Protein 2J85 (pdb70)

Radius of gyration: 19.44 Å; Cα contacts (8 Å, |Δi|>4): 388; chains: 2; bounding box: 38×37×55 Å

Sequence (225 aa):
GKVFLTNAFSINLKEFPTTITIDKLDEEDFCLKLELRLEDGTLINAIGHDSTINLVNTLCGTQLQKNRVEVKNEGDEALIIISQRLEEGKVLSDKEIKDYRQGKISFYEVWHHGKVFLTNAFSINLKEFPTTITIDKLDEEDFCLKLELRLEDGTLINAIGHDSTINLVNTLCGTQLQKNRVEVKNEGDEALIIISQRLEEGKVLSDKEIKDYRQGKISFYEVWH

B-factor: mean 34.94, std 14.53, range [11.56, 81.27]

Foldseek 3Di:
DAEEEEQDDDPLEADPDFAKDKDWDQLVVLLVVVVVCVVVVRYDYAAAAPQVVLLSCQSNVDNDDHDHDSDYDQQYKYKYKFDDDDDRPDRDHNVRSVVVVVVGMIIMMMHGD/DAEEEEADDDPLEADPPDDKDKDWDDLVVLLVVVVVCVVVVRYDYQAADVLVVQLSCQSNVDDDDHDHDSDYDQQYKYKHKFQDDDDPPDRAHNVNSVCVVVVGMIIMMMHD

CATH classification: 3.40.50.11170

Solvent-accessible surface area: 12784 Å² total

Organism: NCBI:txid269145

Nearest PDB structures (foldseek):
  2j85-assembly1_B  TM=1.000E+00  e=9.119E-21  Sulfolobus turreted icosahedral virus 1
  8y7f-assembly1_B-2  TM=8.992E-01  e=1.006E-08  Marinitoga sp. 1155
  8y7g-assembly1_B  TM=8.150E-01  e=1.812E-08  Marinitoga sp. 1155
  8y7g-assembly1_A-2  TM=8.080E-01  e=3.721E-08  Marinitoga sp. 1155
  8y7f-assembly1_A-2  TM=8.160E-01  e=5.882E-08  Marinitoga sp. 1155

Secondary structure (P-SEA, 3-state):
cbbbbccccccccccccbbbbbbbbcaaaaaaaaaaaaaacccccccccaaaaaaaaaaccccccbbbbccccccbbbbcccccccccccccccccccccccccccccccccc/cbbbbccccccccccccbbbbbbbbcaaaaaaaaaaaaaacccccccccaaaaaaaaaaccccccbbbbbcccccbbbbccccccccccccccccccccccccccccccccc

InterPro domains:
  IPR015055 STIV B116-like [PF08960] (4-103)
  IPR037236 STIV B116-like superfamily [G3DSA:3.40.50.11170] (1-116)
  IPR037236 STIV B116-like superfamily [SSF143602] (3-116)

Structure (mmCIF, N/CA/C/O backbone):
data_2J85
#
_entry.id   2J85
#
_cell.length_a   48.573
_cell.length_b   83.317
_cell.length_c   89.501
_cell.angle_alpha   90.00
_cell.angle_beta   90.00
_cell.angle_gamma   90.00
#
_symmetry.space_group_name_H-M   'P 21 21 21'
#
loop_
_entity.id
_entity.type
_entity.pdbx_description
1 polymer 'STIV B116'
2 water water
#
loop_
_atom_site.group_PDB
_atom_site.id
_atom_site.type_symbol
_atom_site.label_atom_id
_atom_site.label_alt_id
_atom_site.label_comp_id
_atom_site.label_asym_id
_atom_site.label_entity_id
_atom_site.label_seq_id
_atom_site.pdbx_PDB_ins_code
_atom_site.Cartn_x
_atom_site.Cartn_y
_atom_site.Cartn_z
_atom_site.occupancy
_atom_site.B_iso_or_equiv
_atom_site.auth_seq_id
_atom_site.auth_comp_id
_atom_site.auth_asym_id
_atom_site.auth_atom_id
_atom_site.pdbx_PDB_model_num
ATOM 1 N N . GLY A 1 2 ? 43.793 55.851 19.563 1.00 35.03 2 GLY A N 1
ATOM 2 C CA . GLY A 1 2 ? 44.870 55.293 20.442 1.00 34.79 2 GLY A CA 1
ATOM 3 C C . GLY A 1 2 ? 45.765 54.307 19.709 1.00 34.29 2 GLY A C 1
ATOM 4 O O . GLY A 1 2 ? 45.758 54.246 18.493 1.00 34.55 2 GLY A O 1
ATOM 5 N N . LYS A 1 3 ? 46.520 53.522 20.464 1.00 33.53 3 LYS A N 1
ATOM 6 C CA . LYS A 1 3 ? 47.414 52.528 19.897 1.00 32.93 3 LYS A CA 1
ATOM 7 C C . LYS A 1 3 ? 46.660 51.241 19.526 1.00 31.85 3 LYS A C 1
ATOM 8 O O . LYS A 1 3 ? 45.571 50.947 20.059 1.00 31.06 3 LYS A O 1
ATOM 14 N N . VAL A 1 4 ? 47.241 50.490 18.593 1.00 30.48 4 VAL A N 1
ATOM 15 C CA . VAL A 1 4 ? 46.747 49.169 18.238 1.00 29.70 4 VAL A CA 1
ATOM 16 C C . VAL A 1 4 ? 47.876 48.139 18.342 1.00 29.72 4 VAL A C 1
ATOM 17 O O . VAL A 1 4 ? 48.775 48.079 17.501 1.00 30.64 4 VAL A O 1
ATOM 21 N N . PHE A 1 5 ? 47.837 47.323 19.383 1.00 28.97 5 PHE A N 1
ATOM 22 C CA . PHE A 1 5 ? 48.864 46.322 19.574 1.00 28.33 5 PHE A CA 1
ATOM 23 C C . PHE A 1 5 ? 48.618 45.067 18.734 1.00 28.25 5 PHE A C 1
ATOM 24 O O . PHE A 1 5 ? 47.519 44.499 18.744 1.00 28.69 5 PHE A O 1
ATOM 32 N N . LEU A 1 6 ? 49.640 44.641 17.999 1.00 27.80 6 LEU A N 1
ATOM 33 C CA . LEU A 1 6 ? 49.618 43.363 17.322 1.00 27.33 6 LEU A CA 1
ATOM 34 C C . LEU A 1 6 ? 50.278 42.314 18.224 1.00 27.58 6 LEU A C 1
ATOM 35 O O . LEU A 1 6 ? 51.461 42.420 18.553 1.00 26.81 6 LEU A O 1
ATOM 40 N N . THR A 1 7 ? 49.506 41.302 18.618 1.00 27.87 7 THR A N 1
ATOM 41 C CA . THR A 1 7 ? 49.961 40.298 19.580 1.00 28.08 7 THR A CA 1
ATOM 42 C C . THR A 1 7 ? 49.578 38.903 19.111 1.00 28.44 7 THR A C 1
ATOM 43 O O . THR A 1 7 ? 48.606 38.725 18.361 1.00 27.77 7 THR A O 1
ATOM 47 N N . ASN A 1 8 ? 50.345 37.924 19.592 1.00 29.12 8 ASN A N 1
ATOM 48 C CA . ASN A 1 8 ? 50.026 36.525 19.385 1.00 29.84 8 ASN A CA 1
ATOM 49 C C . ASN A 1 8 ? 49.356 35.893 20.603 1.00 30.00 8 ASN A C 1
ATOM 50 O O . ASN A 1 8 ? 49.184 34.682 20.652 1.00 30.17 8 ASN A O 1
ATOM 55 N N . ALA A 1 9 ? 48.968 36.733 21.564 1.00 30.30 9 ALA A N 1
ATOM 56 C CA . ALA A 1 9 ? 48.289 36.299 22.772 1.00 30.72 9 ALA A CA 1
ATOM 57 C C . ALA A 1 9 ? 47.393 37.394 23.335 1.00 30.66 9 ALA A C 1
ATOM 58 O O . ALA A 1 9 ? 47.614 38.568 23.081 1.00 31.00 9 ALA A O 1
ATOM 60 N N . PHE A 1 10 ? 46.375 37.005 24.098 1.00 30.86 10 PHE A N 1
ATOM 61 C CA . PHE A 1 10 ? 45.671 37.945 24.961 1.00 30.31 10 PHE A CA 1
ATOM 62 C C . PHE A 1 10 ? 45.779 37.504 26.420 1.00 30.07 10 PHE A C 1
ATOM 63 O O . PHE A 1 10 ? 45.524 36.344 26.760 1.00 28.78 10 PHE A O 1
ATOM 71 N N . SER A 1 11 ? 46.105 38.476 27.274 1.00 29.47 11 SER A N 1
ATOM 72 C CA . SER A 1 11 ? 46.272 38.237 28.687 1.00 28.98 11 SER A CA 1
ATOM 73 C C . SER A 1 11 ? 45.719 39.409 29.465 1.00 28.32 11 SER A C 1
ATOM 74 O O . SER A 1 11 ? 45.840 40.552 29.041 1.00 27.60 11 SER A O 1
ATOM 77 N N . ILE A 1 12 ? 45.099 39.092 30.601 1.00 28.31 12 ILE A N 1
ATOM 78 C CA . ILE A 1 12 ? 44.704 40.059 31.637 1.00 28.07 12 ILE A CA 1
ATOM 79 C C . ILE A 1 12 ? 45.845 41.002 32.034 1.00 28.47 12 ILE A C 1
ATOM 80 O O . ILE A 1 12 ? 45.597 42.142 32.384 1.00 27.91 12 ILE A O 1
ATOM 85 N N . ASN A 1 13 ? 47.085 40.518 31.978 1.00 29.78 13 ASN A N 1
ATOM 86 C CA . ASN A 1 13 ? 48.288 41.366 32.159 1.00 31.05 13 ASN A CA 1
ATOM 87 C C . ASN A 1 13 ? 48.447 42.521 31.158 1.00 32.16 13 ASN A C 1
ATOM 88 O O . ASN A 1 13 ? 49.194 43.455 31.416 1.00 31.85 13 ASN A O 1
ATOM 101 N N . LEU A 1 15 ? 46.114 44.585 30.537 1.00 34.85 15 LEU A N 1
ATOM 102 C CA . LEU A 1 15 ? 45.149 45.617 30.911 1.00 34.79 15 LEU A CA 1
ATOM 103 C C . LEU A 1 15 ? 45.723 46.510 32.010 1.00 35.05 15 LEU A C 1
ATOM 104 O O . LEU A 1 15 ? 46.024 46.055 33.110 1.00 35.16 15 LEU A O 1
ATOM 109 N N . LYS A 1 16 ? 45.894 47.788 31.698 1.00 35.74 16 LYS A N 1
ATOM 110 C CA . LYS A 1 16 ? 46.560 48.693 32.631 1.00 36.26 16 LYS A CA 1
ATOM 111 C C . LYS A 1 16 ? 45.813 48.782 33.945 1.00 35.69 16 LYS A C 1
ATOM 112 O O . LYS A 1 16 ? 46.466 48.804 34.990 1.00 36.10 16 LYS A O 1
ATOM 118 N N . GLU A 1 17 ? 44.472 48.847 33.901 1.00 34.77 17 GLU A N 1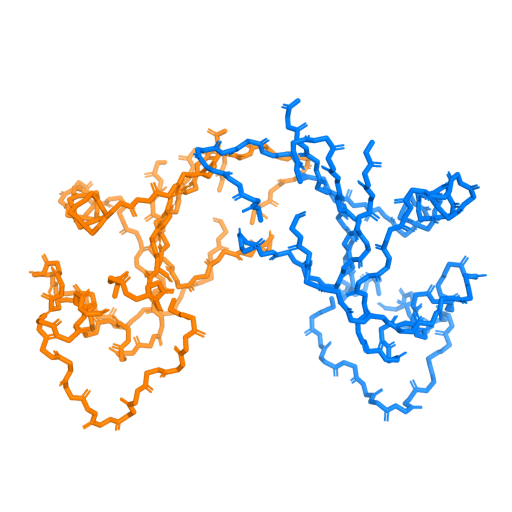
ATOM 119 C CA . GLU A 1 17 ? 43.663 49.121 35.103 1.00 34.14 17 GLU A CA 1
ATOM 120 C C . GLU A 1 17 ? 42.332 48.380 35.220 1.00 32.84 17 GLU A C 1
ATOM 121 O O . GLU A 1 17 ? 41.760 47.925 34.225 1.00 33.29 17 GLU A O 1
ATOM 127 N N . PHE A 1 18 ? 41.825 48.316 36.453 1.00 31.29 18 PHE A N 1
ATOM 128 C CA . PHE A 1 18 ? 40.624 47.544 36.791 1.00 30.00 18 PHE A CA 1
ATOM 129 C C . PHE A 1 18 ? 39.720 48.321 37.732 1.00 29.56 18 PHE A C 1
ATOM 130 O O . PHE A 1 18 ? 40.201 49.092 38.538 1.00 29.78 18 PHE A O 1
ATOM 138 N N . PRO A 1 19 ? 38.400 48.142 37.616 1.00 29.30 19 PRO A N 1
ATOM 139 C CA . PRO A 1 19 ? 37.752 47.266 36.634 1.00 28.92 19 PRO A CA 1
ATOM 140 C C . PRO A 1 19 ? 37.828 47.828 35.225 1.00 28.67 19 PRO A C 1
ATOM 141 O O . PRO A 1 19 ? 37.894 49.032 35.062 1.00 28.14 19 PRO A O 1
ATOM 145 N N . THR A 1 20 ? 37.840 46.953 34.220 1.00 28.64 20 THR A N 1
ATOM 146 C CA . THR A 1 20 ? 37.653 47.386 32.840 1.00 28.66 20 THR A CA 1
ATOM 147 C C . THR A 1 20 ? 36.704 46.455 32.054 1.00 28.32 20 THR A C 1
ATOM 148 O O . THR A 1 20 ? 36.464 45.312 32.436 1.00 28.36 20 THR A O 1
ATOM 152 N N . THR A 1 21 ? 36.160 46.968 30.960 1.00 28.13 21 THR A N 1
ATOM 153 C CA . THR A 1 21 ? 35.146 46.267 30.168 1.00 27.89 21 THR A CA 1
ATOM 154 C C . THR A 1 21 ? 35.608 46.295 28.716 1.00 27.87 21 THR A C 1
ATOM 155 O O . THR A 1 21 ? 35.833 47.367 28.149 1.00 27.84 21 THR A O 1
ATOM 159 N N . ILE A 1 22 ? 35.785 45.114 28.136 1.00 27.32 22 ILE A N 1
ATOM 160 C CA . ILE A 1 22 ? 36.313 44.995 26.796 1.00 27.06 22 ILE A CA 1
ATOM 161 C C . ILE A 1 22 ? 35.427 44.132 25.919 1.00 26.58 22 ILE A C 1
ATOM 162 O O . ILE A 1 22 ? 34.723 43.229 26.399 1.00 26.65 22 ILE A O 1
ATOM 167 N N . THR A 1 23 ? 35.455 44.431 24.631 1.00 25.74 23 THR A N 1
ATOM 168 C CA . THR A 1 23 ? 34.734 43.674 23.665 1.00 25.82 23 THR A CA 1
ATOM 169 C C . THR A 1 23 ? 35.767 42.939 22.824 1.00 26.09 23 THR A C 1
ATOM 170 O O . THR A 1 23 ? 36.836 43.468 22.498 1.00 24.48 23 THR A O 1
ATOM 174 N N . ILE A 1 24 ? 35.432 41.685 22.536 1.00 27.06 24 ILE A N 1
ATOM 175 C CA . ILE A 1 24 ? 36.272 40.781 21.786 1.00 27.50 24 ILE A CA 1
ATOM 176 C C . ILE A 1 24 ? 35.432 40.246 20.639 1.00 28.72 24 ILE A C 1
ATOM 177 O O . ILE A 1 24 ? 34.358 39.684 20.883 1.00 28.49 24 ILE A O 1
ATOM 182 N N . ASP A 1 25 ? 35.903 40.409 19.400 1.00 29.76 25 ASP A N 1
ATOM 183 C CA . ASP A 1 25 ? 35.264 39.712 18.256 1.00 30.74 25 ASP A CA 1
ATOM 184 C C . ASP A 1 25 ? 36.266 38.785 17.583 1.00 30.14 25 ASP A C 1
ATOM 185 O O . ASP A 1 25 ? 37.462 39.008 17.639 1.00 28.98 25 ASP A O 1
ATOM 190 N N . LYS A 1 26 ? 35.745 37.754 16.934 1.00 30.62 26 LYS A N 1
ATOM 191 C CA . LYS A 1 26 ? 36.537 36.880 16.064 1.00 31.14 26 LYS A CA 1
ATOM 192 C C . LYS A 1 26 ? 36.625 37.492 14.652 1.00 30.46 26 LYS A C 1
ATOM 193 O O . LYS A 1 26 ? 35.634 37.992 14.137 1.00 31.25 26 LYS A O 1
ATOM 199 N N . LEU A 1 27 ? 37.811 37.487 14.053 1.00 30.12 27 LEU A N 1
ATOM 200 C CA .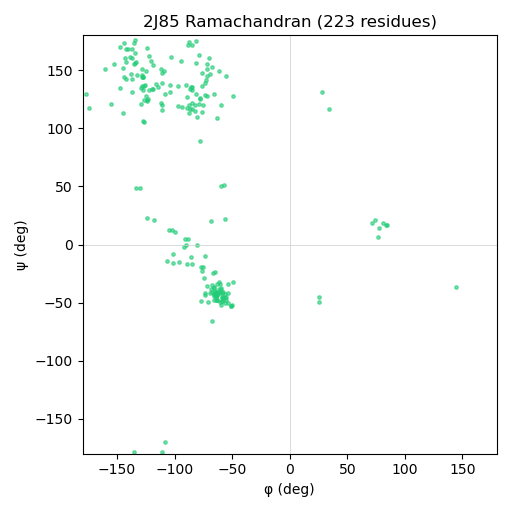 LEU A 1 27 ? 38.037 38.046 12.700 1.00 29.67 27 LEU A CA 1
ATOM 201 C C . LEU A 1 27 ? 38.337 36.927 11.719 1.00 29.41 27 LEU A C 1
ATOM 202 O O . LEU A 1 27 ? 38.939 35.922 12.105 1.00 29.53 27 LEU A O 1
ATOM 207 N N . ASP A 1 28 ? 37.938 37.089 10.458 1.00 28.97 28 ASP A N 1
ATOM 208 C CA . ASP A 1 28 ? 38.447 36.192 9.404 1.00 29.30 28 ASP A CA 1
ATOM 209 C C . ASP A 1 28 ? 39.777 36.748 8.928 1.00 29.39 28 ASP A C 1
ATOM 210 O O . ASP A 1 28 ? 40.172 37.823 9.347 1.00 29.86 28 ASP A O 1
ATOM 215 N N . GLU A 1 29 ? 40.488 35.995 8.102 1.00 30.21 29 GLU A N 1
ATOM 216 C CA . GLU A 1 29 ? 41.811 36.399 7.617 1.00 30.95 29 GLU A CA 1
ATOM 217 C C . GLU A 1 29 ? 41.828 37.761 6.975 1.00 30.08 29 GLU A C 1
ATOM 218 O O . GLU A 1 29 ? 42.713 38.579 7.270 1.00 30.79 29 GLU A O 1
ATOM 224 N N . GLU A 1 30 ? 40.896 37.968 6.043 1.00 28.82 30 GLU A N 1
ATOM 225 C CA . GLU A 1 30 ? 40.848 39.183 5.258 1.00 28.44 30 GLU A CA 1
ATOM 226 C C . GLU A 1 30 ? 40.718 40.411 6.166 1.00 27.50 30 GLU A C 1
ATOM 227 O O . GLU A 1 30 ? 41.422 41.391 5.969 1.00 26.45 30 GLU A O 1
ATOM 233 N N . ASP A 1 31 ? 39.826 40.345 7.160 1.00 26.50 31 ASP A N 1
ATOM 234 C CA . ASP A 1 31 ? 39.562 41.494 8.021 1.00 26.08 31 ASP A CA 1
ATOM 235 C C . ASP A 1 31 ? 40.723 41.756 8.967 1.00 25.70 31 ASP A C 1
ATOM 236 O O . ASP A 1 31 ? 41.068 42.899 9.259 1.00 23.84 31 ASP A O 1
ATOM 241 N N . PHE A 1 32 ? 41.354 40.684 9.420 1.00 25.81 32 PHE A N 1
ATOM 242 C CA . PHE A 1 32 ? 42.565 40.830 10.202 1.00 26.17 32 PHE A CA 1
ATOM 243 C C . PHE A 1 32 ? 43.683 41.563 9.414 1.00 26.12 32 PHE A C 1
ATOM 244 O O . PHE A 1 32 ? 44.304 42.534 9.928 1.00 26.17 32 PHE A O 1
ATOM 252 N N . CYS A 1 33 ? 43.959 41.072 8.205 1.00 25.31 33 CYS A N 1
ATOM 253 C CA . CYS A 1 33 ? 45.036 41.637 7.374 1.00 25.48 33 CYS A CA 1
ATOM 254 C C . CYS A 1 33 ? 44.747 43.066 6.975 1.00 24.28 33 CYS A C 1
ATOM 255 O O . CYS A 1 33 ? 45.629 43.889 7.004 1.00 24.51 33 CYS A O 1
ATOM 258 N N . LEU A 1 34 ? 43.505 43.359 6.619 1.00 23.54 34 LEU A N 1
ATOM 259 C CA . LEU A 1 34 ? 43.102 44.717 6.265 1.00 23.59 34 LEU A CA 1
ATOM 260 C C . LEU A 1 34 ? 43.188 45.716 7.446 1.00 23.92 34 LEU A C 1
ATOM 261 O O . LEU A 1 34 ? 43.650 46.845 7.278 1.00 22.80 34 LEU A O 1
ATOM 266 N N . LYS A 1 35 ? 42.741 45.298 8.636 1.00 23.93 35 LYS A N 1
ATOM 267 C CA . LYS A 1 35 ? 42.866 46.121 9.834 1.00 24.32 35 LYS A CA 1
ATOM 268 C C . LYS A 1 35 ? 44.343 46.377 10.194 1.00 23.95 35 LYS A C 1
ATOM 269 O O . LYS A 1 35 ? 44.743 47.495 10.517 1.00 23.30 35 LYS A O 1
ATOM 275 N N . LEU A 1 36 ? 45.151 45.333 10.110 1.00 24.45 36 LEU A N 1
ATOM 276 C CA . LEU A 1 36 ? 46.587 45.443 10.308 1.00 24.91 36 LEU A CA 1
ATOM 277 C C . LEU A 1 36 ? 47.227 46.410 9.312 1.00 25.60 36 LEU A C 1
ATOM 278 O O . LEU A 1 36 ? 47.978 47.310 9.696 1.00 26.35 36 LEU A O 1
ATOM 283 N N . GLU A 1 37 ? 46.907 46.250 8.039 1.00 25.79 37 GLU A N 1
ATOM 284 C CA . GLU A 1 37 ? 47.401 47.165 7.007 1.00 26.17 37 GLU A CA 1
ATOM 285 C C . GLU A 1 37 ? 46.976 48.600 7.268 1.00 25.42 37 GLU A C 1
ATOM 286 O O . GLU A 1 37 ? 47.785 49.508 7.154 1.00 25.76 37 GLU A O 1
ATOM 292 N N . LEU A 1 38 ? 45.709 48.795 7.612 1.00 25.43 38 LEU A N 1
ATOM 293 C CA . LEU A 1 38 ? 45.192 50.119 7.994 1.00 25.25 38 LEU A CA 1
ATOM 294 C C . LEU A 1 38 ? 45.974 50.748 9.145 1.00 25.20 38 LEU A C 1
ATOM 295 O O . LEU A 1 38 ? 46.323 51.920 9.113 1.00 25.32 38 LEU A O 1
ATOM 300 N N . ARG A 1 39 ? 46.260 49.972 10.175 1.00 25.66 39 ARG A N 1
ATOM 301 C CA . ARG A 1 39 ? 46.985 50.524 11.321 1.00 26.09 39 ARG A CA 1
ATOM 302 C C . ARG A 1 39 ? 48.474 50.702 11.059 1.00 26.18 39 ARG A C 1
ATOM 303 O O . ARG A 1 39 ? 49.107 51.526 11.688 1.00 25.40 39 ARG A O 1
ATOM 311 N N . LEU A 1 40 ? 49.020 49.967 10.097 1.00 27.16 40 LEU A N 1
ATOM 312 C CA . LEU A 1 40 ? 50.386 50.216 9.659 1.00 28.03 40 LEU A CA 1
ATOM 313 C C . LEU A 1 40 ? 50.408 51.552 8.881 1.00 29.11 40 LEU A C 1
ATOM 314 O O . LEU A 1 40 ? 51.199 52.460 9.179 1.00 28.91 40 LEU A O 1
ATOM 319 N N . GLU A 1 41 ? 49.491 51.702 7.933 1.00 30.89 41 GLU A N 1
ATOM 320 C CA . GLU A 1 41 ? 49.405 52.953 7.151 1.00 32.16 41 GLU A CA 1
ATOM 321 C C . GLU A 1 41 ? 49.176 54.212 7.998 1.00 32.74 41 GLU A C 1
ATOM 322 O O . GLU A 1 41 ? 49.758 55.263 7.695 1.00 33.37 41 GLU A O 1
ATOM 328 N N . ASP A 1 42 ? 48.328 54.142 9.020 1.00 33.09 42 ASP A N 1
ATOM 329 C CA . ASP A 1 42 ? 48.054 55.340 9.798 1.00 34.40 42 ASP A CA 1
ATOM 330 C C . ASP A 1 42 ? 49.019 55.499 10.976 1.00 35.12 42 ASP A C 1
ATOM 331 O O . ASP A 1 42 ? 48.925 56.466 11.738 1.00 35.47 42 ASP A O 1
ATOM 336 N N . GLY A 1 43 ? 49.931 54.546 11.127 1.00 35.44 43 GLY A N 1
ATOM 337 C CA . GLY A 1 43 ? 50.979 54.667 12.118 1.00 35.76 43 GLY A CA 1
ATOM 338 C C . GLY A 1 43 ? 50.574 54.380 13.551 1.00 35.89 43 GLY A C 1
ATOM 339 O O . GLY A 1 43 ? 51.320 54.702 14.464 1.00 35.54 43 GLY A O 1
ATOM 340 N N . THR A 1 44 ? 49.406 53.780 13.767 1.00 36.34 44 THR A N 1
ATOM 341 C CA . THR A 1 44 ? 48.949 53.528 15.131 1.00 36.34 44 THR A CA 1
ATOM 342 C C . THR A 1 44 ? 49.272 52.114 15.600 1.00 37.24 44 THR A C 1
ATOM 343 O O . THR A 1 44 ? 49.236 51.847 16.800 1.00 37.88 44 THR A O 1
ATOM 347 N N . LEU A 1 45 ? 49.622 51.215 14.680 1.00 37.32 45 LEU A N 1
ATOM 348 C CA . LEU A 1 45 ? 50.004 49.875 15.070 1.00 37.38 45 LEU A CA 1
ATOM 349 C C . LEU A 1 45 ? 51.293 49.874 15.879 1.00 37.70 45 LEU A C 1
ATOM 350 O O . LEU A 1 45 ? 52.283 50.457 15.463 1.00 38.19 45 LEU A O 1
ATOM 355 N N . ILE A 1 46 ? 51.278 49.209 17.033 1.00 37.85 46 ILE A N 1
ATOM 356 C CA . ILE A 1 46 ? 52.502 48.834 17.715 1.00 37.57 46 ILE A CA 1
ATOM 357 C C . ILE A 1 46 ? 52.587 47.330 17.608 1.00 37.31 46 ILE A C 1
ATOM 358 O O . ILE A 1 46 ? 51.697 46.633 18.054 1.00 37.69 46 ILE A O 1
ATOM 363 N N . ASN A 1 47 ? 53.651 46.841 16.997 1.00 36.95 47 ASN A N 1
ATOM 364 C CA . ASN A 1 47 ? 53.893 45.419 16.802 1.00 37.22 47 ASN A CA 1
ATOM 365 C C . ASN A 1 47 ? 54.565 44.845 18.033 1.00 37.29 47 ASN A C 1
ATOM 366 O O . ASN A 1 47 ? 55.637 45.293 18.420 1.00 36.87 47 ASN A O 1
ATOM 371 N N . ALA A 1 48 ? 53.930 43.851 18.634 1.00 37.94 48 ALA A N 1
ATOM 372 C CA . ALA A 1 48 ? 54.429 43.204 19.849 1.00 38.63 48 ALA A CA 1
ATOM 373 C C . ALA A 1 48 ? 54.570 41.691 19.649 1.00 39.23 48 ALA A C 1
ATOM 374 O O . ALA A 1 48 ? 54.522 40.936 20.608 1.00 39.95 48 ALA A O 1
ATOM 376 N N . ILE A 1 49 ? 54.704 41.241 18.408 1.00 40.11 49 ILE A N 1
ATOM 377 C CA . ILE A 1 49 ? 54.983 39.835 18.145 1.00 40.37 49 ILE A CA 1
ATOM 378 C C . ILE A 1 49 ? 56.485 39.670 18.180 1.00 41.22 49 ILE A C 1
ATOM 379 O O . ILE A 1 49 ? 57.210 40.227 17.331 1.00 41.10 49 ILE A O 1
ATOM 384 N N . GLY A 1 50 ? 56.942 38.929 19.190 1.00 41.87 50 GLY A N 1
ATOM 385 C CA . GLY A 1 50 ? 58.363 38.784 19.492 1.00 42.55 50 GLY A CA 1
ATOM 386 C C . GLY A 1 50 ? 59.122 37.700 18.740 1.00 43.21 50 GLY A C 1
ATOM 387 O O . GLY A 1 50 ? 60.345 37.667 18.805 1.00 43.06 50 GLY A O 1
ATOM 388 N N . HIS A 1 51 ? 58.420 36.817 18.028 1.00 44.21 51 HIS A N 1
ATOM 389 C CA . HIS A 1 51 ? 59.072 35.675 17.358 1.00 44.76 51 HIS A CA 1
ATOM 390 C C . HIS A 1 51 ? 58.963 35.691 15.829 1.00 45.00 51 HIS A C 1
ATOM 391 O O . HIS A 1 51 ? 57.907 35.990 15.266 1.00 44.47 51 HIS A O 1
ATOM 398 N N . ASP A 1 52 ? 60.077 35.344 15.180 1.00 45.48 52 ASP A N 1
ATOM 399 C CA . ASP A 1 52 ? 60.184 35.322 13.711 1.00 45.51 52 ASP A CA 1
ATOM 400 C C . ASP A 1 52 ? 59.194 34.359 13.039 1.00 45.24 52 ASP A C 1
ATOM 401 O O . ASP A 1 52 ? 58.709 34.643 11.944 1.00 44.94 52 ASP A O 1
ATOM 406 N N . SER A 1 53 ? 58.887 33.233 13.685 1.00 44.75 53 SER A N 1
ATOM 407 C CA . SER A 1 53 ? 57.983 32.238 13.085 1.00 44.49 53 SER A CA 1
ATOM 408 C C . SER A 1 53 ? 56.577 32.822 12.892 1.00 43.94 53 SER A C 1
ATOM 409 O O . SER A 1 53 ? 55.941 32.612 11.863 1.00 43.64 53 SER A O 1
ATOM 412 N N . THR A 1 54 ? 56.110 33.553 13.898 1.00 43.63 54 THR A N 1
ATOM 413 C CA . THR A 1 54 ? 54.792 34.170 13.870 1.00 43.38 54 THR A CA 1
ATOM 414 C C . THR A 1 54 ? 54.812 35.360 12.926 1.00 43.24 54 THR A C 1
ATOM 415 O O . THR A 1 54 ? 53.900 35.540 12.123 1.00 43.71 54 THR A O 1
ATOM 419 N N . ILE A 1 55 ? 55.873 36.154 13.013 1.00 42.79 55 ILE A N 1
ATOM 420 C CA . ILE A 1 55 ? 56.113 37.246 12.074 1.00 42.52 55 ILE A CA 1
ATOM 421 C C . ILE A 1 55 ? 56.132 36.789 10.614 1.00 41.99 55 ILE A C 1
ATOM 422 O O . ILE A 1 55 ? 55.493 37.397 9.779 1.00 41.70 55 ILE A O 1
ATOM 427 N N . ASN A 1 56 ? 56.862 35.724 10.308 1.00 42.17 56 ASN A N 1
ATOM 428 C CA . ASN A 1 56 ? 56.908 35.204 8.936 1.00 42.28 56 ASN A CA 1
ATOM 429 C C . ASN A 1 56 ? 55.536 34.722 8.465 1.00 42.16 56 ASN A C 1
ATOM 430 O O . ASN A 1 56 ? 55.141 34.997 7.341 1.00 42.31 56 ASN A O 1
ATOM 435 N N . LEU A 1 57 ? 54.812 34.013 9.322 1.00 42.11 57 LEU A N 1
ATOM 436 C CA . LEU A 1 57 ? 53.430 33.608 9.017 1.00 42.20 57 LEU A CA 1
ATOM 437 C C . LEU A 1 57 ? 52.509 34.803 8.690 1.00 41.91 57 LEU A C 1
ATOM 438 O O . LEU A 1 57 ? 51.733 34.770 7.727 1.00 41.73 57 LEU A O 1
ATOM 443 N N . VAL A 1 58 ? 52.588 35.851 9.506 1.00 41.57 58 VAL A N 1
ATOM 444 C CA . VAL A 1 58 ? 51.741 37.033 9.318 1.00 41.21 58 VAL A CA 1
ATOM 445 C C . VAL A 1 58 ? 52.112 37.734 8.020 1.00 41.01 58 VAL A C 1
ATOM 446 O O . VAL A 1 58 ? 51.232 38.146 7.259 1.00 40.77 58 VAL 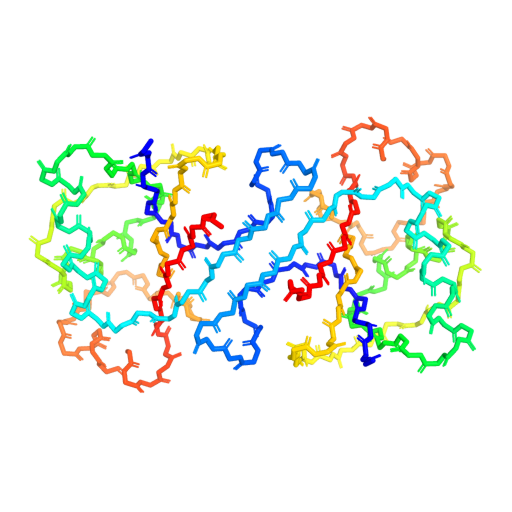A O 1
ATOM 450 N N . ASN A 1 59 ? 53.414 37.845 7.767 1.00 40.95 59 ASN A N 1
ATOM 451 C CA . ASN A 1 59 ? 53.910 38.472 6.543 1.00 40.94 59 ASN A CA 1
ATOM 452 C C . ASN A 1 59 ? 53.495 37.716 5.299 1.00 41.17 59 ASN A C 1
ATOM 453 O O . ASN A 1 59 ? 53.059 38.322 4.315 1.00 41.78 59 ASN A O 1
ATOM 458 N N . THR A 1 60 ? 53.578 36.397 5.347 1.00 41.30 60 THR A N 1
ATOM 459 C CA . THR A 1 60 ? 53.124 35.588 4.225 1.00 41.60 60 THR A CA 1
ATOM 460 C C . THR A 1 60 ? 51.616 35.775 4.016 1.00 41.66 60 THR A C 1
ATOM 461 O O . THR A 1 60 ? 51.149 36.024 2.908 1.00 41.59 60 THR A O 1
ATOM 465 N N . LEU A 1 61 ? 50.874 35.682 5.105 1.00 41.72 61 LEU A N 1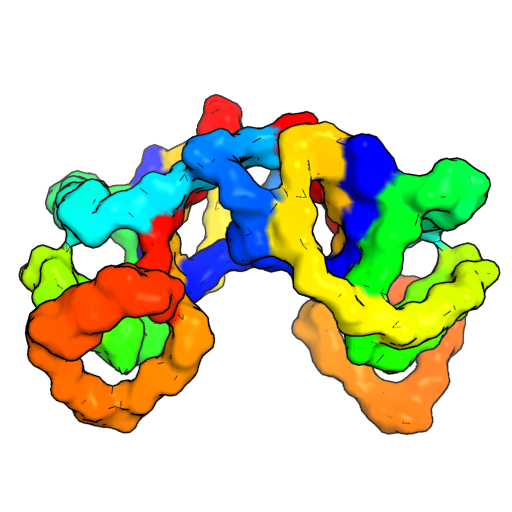
ATOM 466 C CA . LEU A 1 61 ? 49.424 35.761 5.069 1.00 41.67 61 LEU A CA 1
ATOM 467 C C . LEU A 1 61 ? 48.896 37.107 4.576 1.00 41.32 61 LEU A C 1
ATOM 468 O O . LEU A 1 61 ? 48.004 37.161 3.735 1.00 41.78 61 LEU A O 1
ATOM 473 N N . CYS A 1 62 ? 49.437 38.191 5.108 1.00 40.96 62 CYS A N 1
ATOM 474 C CA . CYS A 1 62 ? 48.919 39.523 4.814 1.00 40.38 62 CYS A CA 1
ATOM 475 C C . CYS A 1 62 ? 49.743 40.314 3.773 1.00 40.82 62 CYS A C 1
ATOM 476 O O . CYS A 1 62 ? 49.260 41.308 3.243 1.00 40.93 62 CYS A O 1
ATOM 479 N N . GLY A 1 63 ? 50.974 39.891 3.492 1.00 40.98 63 GLY A N 1
ATOM 480 C CA . GLY A 1 63 ? 51.831 40.611 2.559 1.00 41.14 63 GLY A CA 1
ATOM 481 C C . GLY A 1 63 ? 52.558 41.775 3.216 1.00 41.62 63 GLY A C 1
ATOM 482 O O . GLY A 1 63 ? 53.094 42.669 2.544 1.00 41.39 63 GLY A O 1
ATOM 483 N N . THR A 1 64 ? 52.597 41.747 4.541 1.00 42.10 64 THR A N 1
ATOM 484 C CA . THR A 1 64 ? 53.216 42.794 5.325 1.00 42.07 64 THR A CA 1
ATOM 485 C C . THR A 1 64 ? 54.708 42.518 5.341 1.00 43.10 64 THR A C 1
ATOM 486 O O . THR A 1 64 ? 55.149 41.513 4.790 1.00 43.11 64 THR A O 1
ATOM 490 N N . GLN A 1 65 ? 55.487 43.418 5.935 1.00 44.31 65 GLN A N 1
ATOM 491 C CA . GLN A 1 65 ? 56.927 43.214 6.051 1.00 45.54 65 GLN A CA 1
ATOM 492 C C . GLN A 1 65 ? 57.380 43.517 7.469 1.00 45.80 65 GLN A C 1
ATOM 493 O O . GLN A 1 65 ? 58.356 44.247 7.688 1.00 46.30 65 GLN A O 1
ATOM 499 N N . LEU A 1 66 ? 56.660 42.948 8.430 1.00 46.13 66 LEU A N 1
ATOM 500 C CA . LEU A 1 66 ? 56.933 43.167 9.844 1.00 46.00 66 LEU A CA 1
ATOM 501 C C . LEU A 1 66 ? 58.200 42.463 10.228 1.00 46.02 66 LEU A C 1
ATOM 502 O O . LEU A 1 66 ? 58.496 41.392 9.714 1.00 45.76 66 LEU A O 1
ATOM 507 N N . GLN A 1 67 ? 58.931 43.087 11.147 1.00 46.46 67 GLN A N 1
ATOM 508 C CA . GLN A 1 67 ? 60.057 42.472 11.831 1.00 46.41 67 GLN A CA 1
ATOM 509 C C . GLN A 1 67 ? 59.654 42.278 13.289 1.00 46.32 67 GLN A C 1
ATOM 510 O O . GLN A 1 67 ? 58.824 43.023 13.811 1.00 46.32 67 GLN A O 1
ATOM 516 N N . LYS A 1 68 ? 60.219 41.266 13.941 1.00 46.38 68 LYS A N 1
ATOM 517 C CA . LYS A 1 68 ? 59.868 40.972 15.328 1.00 46.54 68 LYS A CA 1
ATOM 518 C C . LYS A 1 68 ? 60.212 42.134 16.259 1.00 46.72 68 LYS A C 1
ATOM 519 O O . LYS A 1 68 ? 61.161 42.901 16.020 1.00 46.65 68 LYS A O 1
ATOM 525 N N . ASN A 1 69 ? 59.425 42.258 17.321 1.00 46.78 69 ASN A N 1
ATOM 526 C CA . ASN A 1 69 ? 59.572 43.357 18.250 1.00 47.04 69 ASN A CA 1
ATOM 527 C C . ASN A 1 69 ? 59.010 42.937 19.601 1.00 47.33 69 ASN A C 1
ATOM 528 O O . ASN A 1 69 ? 57.838 42.572 19.692 1.00 47.94 69 ASN A O 1
ATOM 533 N N . ARG A 1 70 ? 59.851 42.966 20.630 1.00 47.16 70 ARG A N 1
ATOM 534 C CA . ARG A 1 70 ? 59.419 42.717 22.001 1.00 47.54 70 ARG A CA 1
ATOM 535 C C . ARG A 1 70 ? 58.977 44.006 22.691 1.00 47.03 70 ARG A C 1
ATOM 536 O O . ARG A 1 70 ? 59.702 44.991 22.749 1.00 47.35 70 ARG A O 1
ATOM 544 N N . VAL A 1 71 ? 57.770 43.956 23.228 1.00 46.30 71 VAL A N 1
ATOM 545 C CA . VAL A 1 71 ? 57.086 45.089 23.802 1.00 45.54 71 VAL A CA 1
ATOM 546 C C . VAL A 1 71 ? 56.277 44.454 24.910 1.00 44.50 71 VAL A C 1
ATOM 547 O O . VAL A 1 71 ? 55.673 43.402 24.710 1.00 43.84 71 VAL A O 1
ATOM 551 N N . GLU A 1 72 ? 56.281 45.059 26.081 1.00 43.99 72 GLU A N 1
ATOM 552 C CA . GLU A 1 72 ? 55.326 44.675 27.097 1.00 43.79 72 GLU A CA 1
ATOM 553 C C . GLU A 1 72 ? 54.052 45.427 26.757 1.00 42.88 72 GLU A C 1
ATOM 554 O O . GLU A 1 72 ? 54.047 46.654 26.767 1.00 43.79 72 GLU A O 1
ATOM 560 N N . VAL A 1 73 ? 52.996 44.703 26.400 1.00 41.58 73 VAL A N 1
ATOM 561 C CA . VAL A 1 73 ? 51.736 45.324 26.018 1.00 40.49 73 VAL A CA 1
ATOM 562 C C . VAL A 1 73 ? 50.975 45.746 27.273 1.00 40.28 73 VAL A C 1
ATOM 563 O O . VAL A 1 73 ? 50.707 44.937 28.152 1.00 40.14 73 VAL A O 1
ATOM 567 N N . LYS A 1 74 ? 50.690 47.039 27.370 1.00 40.56 74 LYS A N 1
ATOM 568 C CA . LYS A 1 74 ? 49.848 47.583 28.422 1.00 40.99 74 LYS A CA 1
ATOM 569 C C . LYS A 1 74 ? 48.859 48.548 27.784 1.00 41.58 74 LYS A C 1
ATOM 570 O O . LYS A 1 74 ? 49.238 49.597 27.281 1.00 41.45 74 LYS A O 1
ATOM 584 N N . ASN A 1 76 ? 45.757 51.138 27.468 1.00 39.32 76 ASN A N 1
ATOM 585 C CA . ASN A 1 76 ? 44.890 52.158 28.020 1.00 37.64 76 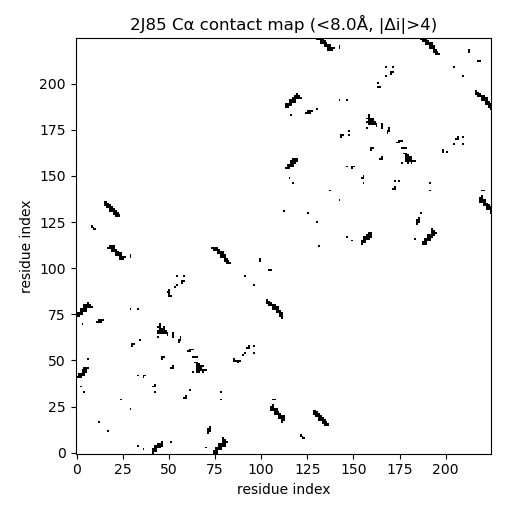ASN A CA 1
ATOM 586 C C . ASN A 1 76 ? 43.485 51.966 27.493 1.00 35.72 76 ASN A C 1
ATOM 587 O O . ASN A 1 76 ? 43.243 51.139 26.619 1.00 35.33 76 ASN A O 1
ATOM 592 N N . GLU A 1 77 ? 42.562 52.747 28.024 1.00 33.82 77 GLU A N 1
ATOM 593 C CA . GLU A 1 77 ? 41.161 52.632 27.662 1.00 32.60 77 GLU A CA 1
ATOM 594 C C . GLU A 1 77 ? 40.902 52.990 26.170 1.00 31.10 77 GLU A C 1
ATOM 595 O O . GLU A 1 77 ? 39.934 52.516 25.574 1.00 30.57 77 GLU A O 1
ATOM 601 N N . GLY A 1 78 ? 41.789 53.774 25.557 1.00 29.16 78 GLY A N 1
ATOM 602 C CA . GLY A 1 78 ? 41.656 54.110 24.130 1.00 28.02 78 GLY A CA 1
ATOM 603 C C . GLY A 1 78 ? 42.376 53.182 23.135 1.00 27.09 78 GLY A C 1
ATOM 604 O O . GLY A 1 78 ? 42.285 53.393 21.918 1.00 26.27 78 GLY A O 1
ATOM 605 N N . ASP A 1 79 ? 43.088 52.179 23.664 1.00 25.60 79 ASP A N 1
ATOM 606 C CA . ASP A 1 79 ? 43.845 51.215 22.877 1.00 24.85 79 ASP A CA 1
ATOM 607 C C . ASP A 1 79 ? 43.064 49.950 22.590 1.00 24.44 79 ASP A C 1
ATOM 608 O O . ASP A 1 79 ? 42.112 49.590 23.300 1.00 23.98 79 ASP A O 1
ATOM 613 N N . GLU A 1 80 ? 43.505 49.271 21.539 1.00 24.04 80 GLU A N 1
ATOM 614 C CA . GLU A 1 80 ? 42.944 47.995 21.131 1.00 23.90 80 GLU A CA 1
ATOM 615 C C . GLU A 1 80 ? 44.070 47.037 20.759 1.00 22.46 80 GLU A C 1
ATOM 616 O O . GLU A 1 80 ? 45.220 47.422 20.662 1.00 22.20 80 GLU A O 1
ATOM 622 N N . ALA A 1 81 ? 43.734 45.776 20.607 1.00 21.94 81 ALA A N 1
ATOM 623 C CA . ALA A 1 81 ? 44.691 44.785 20.158 1.00 21.97 81 ALA A CA 1
ATOM 624 C C . ALA A 1 81 ? 44.102 44.011 18.965 1.00 22.08 81 ALA A C 1
ATOM 625 O O . ALA A 1 81 ? 42.879 43.836 18.856 1.00 21.30 81 ALA A O 1
ATOM 627 N N . LEU A 1 82 ? 44.982 43.634 18.037 1.00 22.86 82 LEU A N 1
ATOM 628 C CA . LEU A 1 82 ? 44.660 42.708 16.937 1.00 23.04 82 LEU A CA 1
ATOM 629 C C . LEU A 1 82 ? 45.455 41.482 17.247 1.00 23.69 82 LEU A C 1
ATOM 630 O O . LEU A 1 82 ? 46.682 41.553 17.387 1.00 23.84 82 LEU A O 1
ATOM 635 N N . ILE A 1 83 ? 44.771 40.359 17.398 1.00 24.77 83 ILE A N 1
ATOM 636 C CA . ILE A 1 83 ? 45.401 39.178 17.956 1.00 24.91 83 ILE A CA 1
ATOM 637 C C . ILE A 1 83 ? 45.395 38.004 16.970 1.00 26.41 83 ILE A C 1
ATOM 638 O O . ILE A 1 83 ? 44.381 37.724 16.344 1.00 25.31 83 ILE A O 1
ATOM 643 N N . ILE A 1 84 ? 46.554 37.344 16.841 1.00 28.62 84 ILE A N 1
ATOM 644 C CA . ILE A 1 84 ? 46.670 36.073 16.119 1.00 29.77 84 ILE A CA 1
ATOM 645 C C . ILE A 1 84 ? 46.967 34.956 17.135 1.00 32.63 84 ILE A C 1
ATOM 646 O O . ILE A 1 84 ? 47.960 35.011 17.872 1.00 31.50 84 ILE A O 1
ATOM 659 N N . ILE A 1 86 ? 47.700 31.008 17.579 1.00 42.97 86 ILE A N 1
ATOM 660 C CA . ILE A 1 86 ? 48.067 29.715 17.011 1.00 45.26 86 ILE A CA 1
ATOM 661 C C . ILE A 1 86 ? 48.005 28.656 18.115 1.00 47.50 86 ILE A C 1
ATOM 662 O O . ILE A 1 86 ? 48.538 28.870 19.195 1.00 46.58 86 ILE A O 1
ATOM 667 N N . SER A 1 87 ? 47.317 27.543 17.846 1.00 51.20 87 SER A N 1
ATOM 668 C CA . SER A 1 87 ? 47.300 26.372 18.759 1.00 54.31 87 SER A CA 1
ATOM 669 C C . SER A 1 87 ? 48.681 25.684 18.831 1.00 56.96 87 SER A C 1
ATOM 670 O O . SER A 1 87 ? 49.334 25.678 19.882 1.00 57.13 87 SER A O 1
ATOM 673 N N . GLN A 1 88 ? 49.115 25.107 17.713 1.00 60.17 88 GLN A N 1
ATOM 674 C CA . GLN A 1 88 ? 50.401 24.414 17.659 1.00 62.93 88 GLN A CA 1
ATOM 675 C C . GLN A 1 88 ? 51.542 25.423 17.766 1.00 64.61 88 GLN A C 1
ATOM 676 O O . GLN A 1 88 ? 51.422 26.554 17.285 1.00 65.18 88 GLN A O 1
ATOM 682 N N . ARG A 1 89 ? 52.642 25.017 18.397 1.00 66.61 89 ARG A N 1
ATOM 683 C CA . ARG A 1 89 ? 53.840 25.852 18.458 1.00 68.06 89 ARG A CA 1
ATOM 684 C C . ARG A 1 89 ? 54.606 25.698 17.146 1.00 69.14 89 ARG A C 1
ATOM 685 O O . ARG A 1 89 ? 55.174 24.637 16.885 1.00 69.23 89 ARG A O 1
ATOM 693 N N . LEU A 1 90 ? 54.611 26.755 16.331 1.00 70.46 90 LEU A N 1
ATOM 694 C CA . LEU A 1 90 ? 55.281 26.764 15.019 1.00 71.32 90 LEU A CA 1
ATOM 695 C C . LEU A 1 90 ? 56.774 26.389 15.072 1.00 72.16 90 LEU A C 1
ATOM 696 O O . LEU A 1 90 ? 57.479 26.740 16.020 1.00 71.96 90 LEU A O 1
ATOM 701 N N . GLU A 1 91 ? 57.244 25.698 14.031 1.00 73.29 91 GLU A N 1
ATOM 702 C CA . GLU A 1 91 ? 58.659 25.329 13.897 1.00 74.20 91 GLU A CA 1
ATOM 703 C C . GLU A 1 91 ? 59.517 26.555 13.568 1.00 75.05 91 GLU A C 1
ATOM 704 O O . GLU A 1 91 ? 59.212 27.280 12.609 1.00 75.30 91 GLU A O 1
ATOM 710 N N . GLU A 1 92 ? 60.581 26.787 14.346 1.00 75.79 92 GLU A N 1
ATOM 711 C CA . GLU A 1 92 ? 61.495 27.917 14.085 1.00 76.30 92 GLU A CA 1
ATOM 712 C C . GLU A 1 92 ? 62.432 27.558 12.926 1.00 76.38 92 GLU A C 1
ATOM 713 O O . GLU A 1 92 ? 63.515 27.023 13.137 1.00 76.15 92 GLU A O 1
ATOM 719 N N . GLY A 1 93 ? 61.987 27.860 11.706 1.00 76.65 93 GLY A N 1
ATOM 720 C CA . GLY A 1 93 ? 62.760 27.606 10.489 1.00 76.84 93 GLY A CA 1
ATOM 721 C C . GLY A 1 93 ? 61.898 27.199 9.303 1.00 77.00 93 GLY A C 1
ATOM 722 O O . GLY A 1 93 ? 62.186 27.572 8.162 1.00 77.13 93 GLY A O 1
ATOM 723 N N . LYS A 1 94 ? 60.842 26.431 9.575 1.00 77.03 94 LYS A N 1
ATOM 724 C CA . LYS A 1 94 ? 59.945 25.923 8.535 1.00 77.08 94 LYS A CA 1
ATOM 725 C C . LYS A 1 94 ? 59.223 27.045 7.792 1.00 77.09 94 LYS A C 1
ATOM 726 O O . LYS A 1 94 ? 58.339 27.695 8.344 1.00 76.98 94 LYS A O 1
ATOM 732 N N . VAL A 1 95 ? 59.612 27.261 6.539 1.00 77.14 95 VAL A N 1
ATOM 733 C CA . VAL A 1 95 ? 58.933 28.205 5.661 1.00 77.15 95 VAL A CA 1
ATOM 734 C C . VAL A 1 95 ? 57.604 27.613 5.180 1.00 77.30 95 VAL A C 1
ATOM 735 O O . VAL A 1 95 ? 57.577 26.561 4.538 1.00 76.88 95 VAL A O 1
ATOM 739 N N . LEU A 1 96 ? 56.509 28.305 5.502 1.00 77.68 96 LEU A N 1
ATOM 740 C CA . LEU A 1 96 ? 55.158 27.870 5.141 1.00 77.83 96 LEU A CA 1
ATOM 741 C C . LEU A 1 96 ? 54.699 28.566 3.861 1.00 77.89 96 LEU A C 1
ATOM 742 O O . LEU A 1 96 ? 54.914 29.763 3.689 1.00 77.67 96 LEU A O 1
ATOM 747 N N . SER A 1 97 ? 54.088 27.801 2.959 1.00 78.16 97 SER A N 1
ATOM 748 C CA . SER A 1 97 ? 53.465 28.362 1.767 1.00 78.40 97 SER A CA 1
ATOM 749 C C . SER A 1 97 ? 52.118 28.934 2.181 1.00 78.64 97 SER A C 1
ATOM 750 O O . SER A 1 97 ? 51.608 28.591 3.249 1.00 78.69 97 SER A O 1
ATOM 753 N N . ASP A 1 98 ? 51.530 29.791 1.348 1.00 78.84 98 ASP A N 1
ATOM 754 C CA . ASP A 1 98 ? 50.222 30.372 1.675 1.00 79.03 98 ASP A CA 1
ATOM 755 C C . ASP A 1 98 ? 49.129 29.292 1.685 1.00 79.05 98 ASP A C 1
ATOM 756 O O . ASP A 1 98 ? 48.103 29.449 2.351 1.00 78.99 98 ASP A O 1
ATOM 761 N N . LYS A 1 99 ? 49.368 28.199 0.956 1.00 79.21 99 LYS A N 1
ATOM 762 C CA . LYS A 1 99 ? 48.510 27.006 0.993 1.00 79.08 99 LYS A CA 1
ATOM 763 C C . LYS A 1 99 ? 48.559 26.316 2.360 1.00 79.02 99 LYS A C 1
ATOM 764 O O . LYS A 1 99 ? 47.529 25.888 2.877 1.00 79.09 99 LYS A O 1
ATOM 770 N N . GLU A 1 100 ? 49.755 26.203 2.933 1.00 78.85 100 GLU A N 1
ATOM 771 C CA . GLU A 1 100 ? 49.925 25.630 4.270 1.00 78.81 100 GLU A CA 1
ATOM 772 C C . GLU A 1 100 ? 49.257 26.476 5.366 1.00 78.48 100 GLU A C 1
ATOM 773 O O . GLU A 1 100 ? 48.615 25.944 6.269 1.00 78.34 100 GLU A O 1
ATOM 779 N N . ILE A 1 101 ? 49.419 27.792 5.275 1.00 78.13 101 ILE A N 1
ATOM 780 C CA . ILE A 1 101 ? 48.836 28.723 6.242 1.00 77.93 101 ILE A CA 1
ATOM 781 C C . ILE A 1 101 ? 47.302 28.691 6.201 1.00 77.84 101 ILE A C 1
ATOM 782 O O . ILE A 1 101 ? 46.643 28.731 7.246 1.00 77.65 101 ILE A O 1
ATOM 787 N N . LYS A 1 102 ? 46.747 28.604 4.993 1.00 77.67 102 LYS A N 1
ATOM 788 C CA . LYS A 1 102 ? 45.295 28.540 4.813 1.00 77.50 102 LYS A CA 1
ATOM 789 C C . LYS A 1 102 ? 44.702 27.164 5.134 1.00 77.05 102 LYS A C 1
ATOM 790 O O . LYS A 1 102 ? 43.495 27.055 5.376 1.00 76.93 102 LYS A O 1
ATOM 796 N N . ASP A 1 103 ? 45.537 26.124 5.135 1.00 76.62 103 ASP A N 1
ATOM 797 C CA . ASP A 1 103 ? 45.133 24.816 5.665 1.00 76.30 103 ASP A CA 1
ATOM 798 C C . ASP A 1 103 ? 44.958 24.918 7.180 1.00 75.68 103 ASP A C 1
ATOM 799 O O . ASP A 1 103 ? 43.900 24.587 7.712 1.00 75.39 103 ASP A O 1
ATOM 812 N N . TYR A 1 105 ? 44.486 27.497 8.892 1.00 72.46 105 TYR A N 1
ATOM 813 C CA . TYR A 1 105 ? 43.356 28.386 9.160 1.00 71.59 105 TYR A CA 1
ATOM 814 C C . TYR A 1 105 ? 42.020 27.657 8.975 1.00 70.64 105 TYR A C 1
ATOM 815 O O . TYR A 1 105 ? 41.166 27.706 9.866 1.00 70.71 105 TYR A O 1
ATOM 824 N N . ARG A 1 106 ? 41.848 26.970 7.845 1.00 69.18 106 ARG A N 1
ATOM 825 C CA . ARG A 1 106 ? 40.628 26.196 7.606 1.00 68.11 106 ARG A CA 1
ATOM 826 C C . ARG A 1 106 ? 40.481 25.061 8.630 1.00 66.57 106 ARG A C 1
ATOM 827 O O . ARG A 1 106 ? 39.360 24.720 9.026 1.00 66.75 106 ARG A O 1
ATOM 835 N N . GLN A 1 107 ? 41.607 24.488 9.063 1.00 64.42 107 GLN A N 1
ATOM 836 C CA . GLN A 1 107 ? 41.601 23.438 10.098 1.00 62.57 107 GLN A CA 1
ATOM 837 C C . GLN A 1 107 ? 41.318 23.982 11.506 1.00 60.24 107 GLN A C 1
ATOM 838 O O . GLN A 1 107 ? 41.127 23.209 12.447 1.00 60.35 107 GLN A O 1
ATOM 844 N N . GLY A 1 108 ? 41.327 25.303 11.657 1.00 57.18 108 GLY A N 1
ATOM 845 C CA . GLY A 1 108 ? 41.038 25.935 12.942 1.00 54.50 108 GLY A CA 1
ATOM 846 C C . GLY A 1 108 ? 42.252 26.020 13.844 1.00 51.58 108 GLY A C 1
ATOM 847 O O . GLY A 1 108 ? 42.116 26.241 15.041 1.00 51.87 108 GLY A O 1
ATOM 848 N N . LYS A 1 109 ? 43.440 25.862 13.267 1.00 47.82 109 LYS A N 1
ATOM 849 C CA . LYS A 1 109 ? 44.691 25.981 14.012 1.00 44.64 109 LYS A CA 1
ATOM 850 C C . LYS A 1 109 ? 45.174 27.446 14.126 1.00 42.08 109 LYS A C 1
ATOM 851 O O . LYS A 1 109 ? 46.025 27.761 14.965 1.00 41.50 109 LYS A O 1
ATOM 857 N N . ILE A 1 110 ? 44.637 28.331 13.285 1.00 39.06 110 ILE A N 1
ATOM 858 C CA . ILE A 1 110 ? 44.863 29.784 13.420 1.00 36.95 110 ILE A CA 1
ATOM 859 C C . ILE A 1 110 ? 43.532 30.513 13.564 1.00 34.62 110 ILE A C 1
ATOM 860 O O . ILE A 1 110 ? 42.604 30.264 12.811 1.00 34.79 110 ILE A O 1
ATOM 865 N N . SER A 1 111 ? 43.453 31.420 14.527 1.00 32.05 111 SER A N 1
ATOM 866 C CA . SER A 1 111 ? 42.286 32.264 14.712 1.00 29.96 111 SER A CA 1
ATOM 867 C C . SER A 1 111 ? 42.745 33.700 14.929 1.00 27.77 111 SER A C 1
ATOM 868 O O . SER A 1 111 ? 43.872 33.950 15.367 1.00 26.66 111 SER A O 1
ATOM 871 N N . PHE A 1 112 ? 41.853 34.641 14.631 1.00 25.48 112 PHE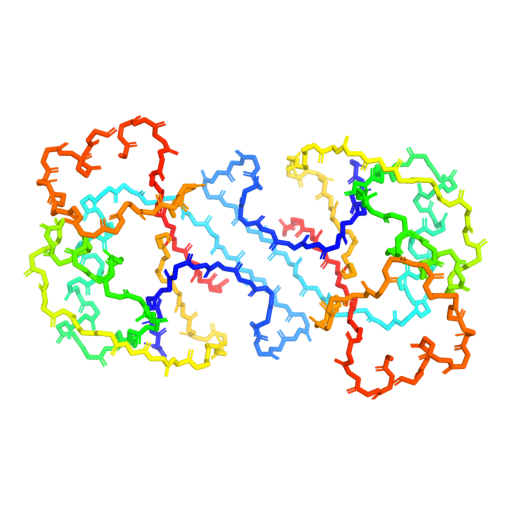 A N 1
ATOM 872 C CA . PHE A 1 112 ? 42.165 36.054 14.753 1.00 23.67 112 PHE A CA 1
ATOM 873 C C . PHE A 1 112 ? 41.100 36.724 15.579 1.00 22.49 112 PHE A C 1
ATOM 874 O O . PHE A 1 112 ? 39.942 36.339 15.523 1.00 21.06 112 PHE A O 1
ATOM 882 N N . TYR A 1 113 ? 41.517 37.705 16.375 1.00 22.35 113 TYR A N 1
ATOM 883 C CA . TYR A 1 113 ? 40.608 38.420 17.267 1.00 22.56 113 TYR A CA 1
ATOM 884 C C . TYR A 1 113 ? 40.974 39.869 17.312 1.00 23.04 113 TYR A C 1
ATOM 885 O O . TYR A 1 113 ? 42.105 40.275 16.993 1.00 22.70 113 TYR A O 1
ATOM 894 N N . GLU A 1 114 ? 39.985 40.667 17.680 1.00 23.35 114 GLU A N 1
ATOM 895 C CA . GLU A 1 114 ? 40.235 42.049 17.950 1.00 23.53 114 GLU A CA 1
ATOM 896 C C . GLU A 1 114 ? 39.680 42.315 19.334 1.00 23.46 114 GLU A C 1
ATOM 897 O O . GLU A 1 114 ? 38.576 41.865 19.645 1.00 24.37 114 GLU A O 1
ATOM 903 N N . VAL A 1 115 ? 40.432 43.052 20.146 1.00 23.01 115 VAL A N 1
ATOM 904 C CA . VAL A 1 115 ? 40.002 43.387 21.488 1.00 22.67 115 VAL A CA 1
ATOM 905 C C . VAL A 1 115 ? 40.054 44.892 21.588 1.00 23.65 115 VAL A C 1
ATOM 906 O O . VAL A 1 115 ? 41.079 45.502 21.275 1.00 23.55 115 VAL A O 1
ATOM 910 N N . TRP A 1 116 ? 38.938 45.486 22.018 1.00 24.72 116 TRP A N 1
ATOM 911 C CA . TRP A 1 116 ? 38.882 46.920 22.296 1.00 25.45 116 TRP A CA 1
ATOM 912 C C . TRP A 1 116 ? 38.022 47.221 23.531 1.00 25.71 116 TRP A C 1
ATOM 913 O O . TRP A 1 116 ? 37.318 46.366 24.037 1.00 25.38 116 TRP A O 1
ATOM 924 N N . HIS A 1 117 ? 38.093 48.453 24.005 1.00 26.42 117 HIS A N 1
ATOM 925 C CA . HIS A 1 117 ? 37.349 48.847 25.195 1.00 26.73 117 HIS A CA 1
ATOM 926 C C . HIS A 1 117 ? 35.920 49.259 24.862 1.00 26.90 117 HIS A C 1
ATOM 927 O O . HIS A 1 117 ? 35.669 50.015 23.921 1.00 25.86 117 HIS A O 1
ATOM 934 N N . HIS A 1 118 ? 34.991 48.725 25.650 1.00 27.23 118 HIS A N 1
ATOM 935 C CA . HIS A 1 118 ? 33.589 49.006 25.500 1.00 27.80 118 HIS A CA 1
ATOM 936 C C . HIS A 1 118 ? 33.385 50.508 25.667 1.00 27.87 118 HIS A C 1
ATOM 937 O O . HIS A 1 118 ? 33.725 51.073 26.716 1.00 27.12 118 HIS A O 1
ATOM 944 N N . HIS A 1 119 ? 32.857 51.143 24.616 1.00 28.10 119 HIS A N 1
ATOM 945 N N . GLY B 1 2 ? 24.414 30.245 35.109 1.00 31.30 2 GLY B N 1
ATOM 946 C CA . GLY B 1 2 ? 25.034 30.825 36.317 1.00 31.01 2 GLY B CA 1
ATOM 947 C C . GLY B 1 2 ? 26.192 29.961 36.811 1.00 30.52 2 GLY B C 1
ATOM 948 O O . GLY B 1 2 ? 26.364 29.792 38.017 1.00 31.13 2 GLY B O 1
ATOM 949 N N . LYS B 1 3 ? 26.994 29.423 35.888 1.00 29.58 3 LYS B N 1
ATOM 950 C CA . LYS B 1 3 ? 28.251 28.755 36.268 1.00 28.37 3 LYS B CA 1
ATOM 951 C C . LYS B 1 3 ? 29.316 29.769 36.615 1.00 27.33 3 LYS B C 1
ATOM 952 O O . LYS B 1 3 ? 29.390 30.852 36.026 1.00 25.58 3 LYS B O 1
ATOM 958 N N . VAL B 1 4 ? 30.164 29.356 37.553 1.00 26.66 4 VAL B N 1
ATOM 959 C CA . VAL B 1 4 ? 31.333 30.108 37.968 1.00 26.23 4 VAL B CA 1
ATOM 960 C C . VAL B 1 4 ? 32.574 29.222 37.904 1.00 25.73 4 VAL B C 1
ATOM 961 O O . VAL B 1 4 ? 32.750 28.365 38.751 1.00 25.58 4 VAL B O 1
ATOM 965 N N . PHE B 1 5 ? 33.438 29.425 36.915 1.00 25.43 5 PHE B N 1
ATOM 966 C CA . PHE B 1 5 ? 34.652 28.609 36.819 1.00 25.46 5 PHE B CA 1
ATOM 967 C C . PHE B 1 5 ? 35.799 29.177 37.670 1.00 25.86 5 PHE B C 1
ATOM 968 O O . PHE B 1 5 ? 36.024 30.386 37.709 1.00 26.17 5 PHE B O 1
ATOM 976 N N . LEU B 1 6 ? 36.489 28.296 38.389 1.00 26.21 6 LEU B N 1
ATOM 977 C CA . LEU B 1 6 ? 37.755 28.624 39.044 1.00 25.78 6 LEU B CA 1
ATOM 978 C C . LEU B 1 6 ? 38.916 28.162 38.164 1.00 26.28 6 LEU B C 1
ATOM 979 O O . LEU B 1 6 ? 39.059 26.967 37.901 1.00 26.67 6 LEU B O 1
ATOM 984 N N . THR B 1 7 ? 39.750 29.101 37.732 1.00 26.87 7 THR B N 1
ATOM 985 C CA . THR B 1 7 ? 40.825 28.818 36.780 1.00 27.48 7 THR B CA 1
ATOM 986 C C . THR B 1 7 ? 42.126 29.458 37.222 1.00 28.13 7 THR B C 1
ATOM 987 O O . THR B 1 7 ? 42.117 30.344 38.071 1.00 28.58 7 THR B O 1
ATOM 991 N N . ASN B 1 8 ? 43.236 29.034 36.622 1.00 28.58 8 ASN B N 1
ATOM 992 C CA . ASN B 1 8 ? 44.538 29.645 36.880 1.00 29.23 8 ASN B CA 1
ATOM 993 C C . ASN B 1 8 ? 44.975 30.533 35.731 1.00 29.36 8 ASN B C 1
ATOM 994 O O . ASN B 1 8 ? 46.123 30.952 35.679 1.00 30.06 8 ASN B O 1
ATOM 999 N N . ALA B 1 9 ? 44.053 30.823 34.823 1.00 29.45 9 ALA B N 1
ATOM 1000 C CA . ALA B 1 9 ? 44.347 31.542 33.603 1.00 29.67 9 ALA B CA 1
ATOM 1001 C C . ALA B 1 9 ? 43.069 32.132 33.026 1.00 29.81 9 ALA B C 1
ATOM 1002 O O . ALA B 1 9 ? 41.984 31.590 33.233 1.00 29.30 9 ALA B O 1
ATOM 1004 N N . PHE B 1 10 ? 43.192 33.252 32.312 1.00 30.00 10 PHE B N 1
ATOM 1005 C CA . PHE B 1 10 ? 42.126 33.674 31.413 1.00 29.92 10 PHE B CA 1
ATOM 1006 C C . PHE B 1 10 ? 42.639 33.613 29.988 1.00 29.44 10 PHE B C 1
ATOM 1007 O O . PHE B 1 10 ? 43.740 34.041 29.694 1.00 30.10 10 PHE B O 1
ATOM 1015 N N . SER B 1 11 ? 41.819 33.077 29.110 1.00 28.78 11 SER B N 1
ATOM 1016 C CA . SER B 1 11 ? 42.179 32.919 27.723 1.00 28.54 11 SER B CA 1
ATOM 1017 C C . SER B 1 11 ? 40.930 33.155 26.871 1.00 28.19 11 SER B C 1
ATOM 1018 O O . SER B 1 11 ? 39.807 32.792 27.276 1.00 27.24 11 SER B O 1
ATOM 1021 N N . ILE B 1 12 ? 41.132 33.763 25.699 1.00 28.09 12 ILE B N 1
ATOM 1022 C CA . ILE B 1 12 ? 40.048 33.970 24.717 1.00 27.56 12 ILE B CA 1
ATOM 1023 C C . ILE B 1 12 ? 39.354 32.632 24.390 1.00 28.17 12 ILE B C 1
ATOM 1024 O O . ILE B 1 12 ? 38.167 32.589 24.145 1.00 28.34 12 ILE B O 1
ATOM 1029 N N . ASN B 1 13 ? 40.096 31.533 24.384 1.00 29.15 13 ASN B N 1
ATOM 1030 C CA . ASN B 1 13 ? 39.502 30.208 24.157 1.00 30.10 13 ASN B CA 1
ATOM 1031 C C . ASN B 1 13 ? 38.389 29.803 25.142 1.00 31.12 13 ASN B C 1
ATOM 1032 O O . ASN B 1 13 ? 37.675 28.829 24.906 1.00 30.81 13 ASN B O 1
ATOM 1045 N N . LEU B 1 15 ? 35.874 31.667 25.816 1.00 33.62 15 LEU B N 1
ATOM 1046 C CA . LEU B 1 15 ? 34.638 32.342 25.440 1.00 33.86 15 LEU B CA 1
ATOM 1047 C C . LEU B 1 15 ? 33.992 31.531 24.318 1.00 34.27 15 LEU B C 1
ATOM 1048 O O . LEU B 1 15 ? 34.654 31.137 23.354 1.00 34.13 15 LEU B O 1
ATOM 1053 N N . LYS B 1 16 ? 32.7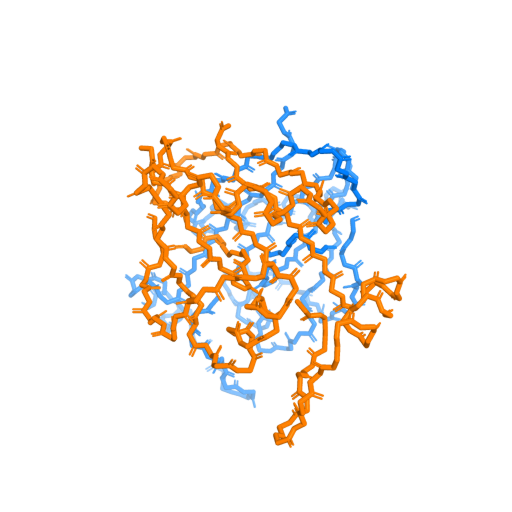05 31.251 24.468 1.00 35.05 16 LYS B N 1
ATOM 1054 C CA . LYS B 1 16 ? 32.005 30.380 23.521 1.00 35.83 16 LYS B CA 1
ATOM 1055 C C . LYS B 1 16 ? 31.696 31.122 22.239 1.00 35.62 16 LYS B C 1
ATOM 1056 O O . LYS B 1 16 ? 32.001 30.623 21.177 1.00 36.28 16 LYS B O 1
ATOM 1062 N N . GLU B 1 17 ? 31.132 32.326 22.359 1.00 35.53 17 GLU B N 1
ATOM 1063 C CA . GLU B 1 17 ? 30.590 33.067 21.227 1.00 35.37 17 GLU B CA 1
ATOM 1064 C C . GLU B 1 17 ? 31.178 34.467 21.090 1.00 34.11 17 GLU B C 1
ATOM 1065 O O . GLU B 1 17 ? 31.526 35.108 22.076 1.00 33.57 17 GLU B O 1
ATOM 1071 N N . PHE B 1 18 ? 31.251 34.942 19.848 1.00 32.77 18 PHE B N 1
ATOM 1072 C CA . PHE B 1 18 ? 31.757 36.270 19.563 1.00 31.46 18 PHE B CA 1
ATOM 1073 C C . PHE B 1 18 ? 30.794 36.957 18.602 1.00 30.76 18 PHE B C 1
ATOM 1074 O O . PHE B 1 18 ? 30.205 36.295 17.751 1.00 30.24 18 PHE B O 1
ATOM 1082 N N . PRO B 1 19 ? 30.621 38.288 18.739 1.00 30.04 19 PRO B N 1
ATOM 1083 C CA . PRO B 1 19 ? 31.275 39.127 19.756 1.00 29.31 19 PRO B CA 1
ATOM 1084 C C . PRO B 1 19 ? 30.743 38.918 21.182 1.00 29.02 19 PRO B C 1
ATOM 1085 O O . PRO B 1 19 ? 29.613 38.454 21.375 1.00 29.02 19 PRO B O 1
ATOM 1089 N N . THR B 1 20 ? 31.581 39.234 22.163 1.00 27.77 20 THR B N 1
ATOM 1090 C CA . THR B 1 20 ? 31.173 39.263 23.550 1.00 26.91 20 THR B CA 1
ATOM 1091 C C . THR B 1 20 ? 31.898 40.388 24.281 1.00 26.90 20 THR B C 1
ATOM 1092 O O . THR B 1 20 ? 33.010 40.815 23.902 1.00 26.06 20 THR B O 1
ATOM 1096 N N . THR B 1 21 ? 31.233 40.881 25.314 1.00 26.42 21 THR B N 1
ATOM 1097 C CA . THR B 1 21 ? 31.725 41.981 26.120 1.00 26.35 21 THR B CA 1
ATOM 1098 C C . THR B 1 21 ? 31.790 41.488 27.557 1.00 26.68 21 THR B C 1
ATOM 1099 O O . THR B 1 21 ? 30.788 40.961 28.109 1.00 26.22 21 THR B O 1
ATOM 1103 N N . ILE B 1 22 ? 32.986 41.622 28.136 1.00 26.84 22 ILE B N 1
ATOM 1104 C CA . ILE B 1 22 ? 33.267 41.125 29.460 1.00 26.72 22 ILE B CA 1
ATOM 1105 C C . ILE B 1 22 ? 33.865 42.216 30.336 1.00 26.98 22 ILE B C 1
ATOM 1106 O O . ILE B 1 22 ? 34.611 43.074 29.855 1.00 26.97 22 ILE B O 1
ATOM 1111 N N . THR B 1 23 ? 33.494 42.178 31.616 1.00 26.57 23 THR B N 1
ATOM 1112 C CA . THR B 1 23 ? 34.088 42.990 32.631 1.00 26.22 23 THR B CA 1
ATOM 1113 C C . THR B 1 23 ? 35.022 42.115 33.453 1.00 26.57 23 THR B C 1
ATOM 1114 O O . THR B 1 23 ? 34.696 40.975 33.776 1.00 26.86 23 THR B O 1
ATOM 1118 N N . ILE B 1 24 ? 36.185 42.685 33.755 1.00 26.39 24 ILE B N 1
ATOM 1119 C CA . ILE B 1 24 ? 37.223 42.085 34.541 1.00 26.95 24 ILE B CA 1
ATOM 1120 C C . ILE B 1 24 ? 37.548 43.019 35.721 1.00 27.33 24 ILE B C 1
ATOM 1121 O O . ILE B 1 24 ? 37.846 44.207 35.507 1.00 27.38 24 ILE B O 1
ATOM 1126 N N . ASP B 1 25 ? 37.475 42.512 36.952 1.00 26.83 25 ASP B N 1
ATOM 1127 C CA . ASP B 1 25 ? 37.980 43.288 38.094 1.00 27.36 25 ASP B CA 1
ATOM 1128 C C . ASP B 1 25 ? 39.078 42.521 38.819 1.00 26.52 25 ASP B C 1
ATOM 1129 O O . ASP B 1 25 ? 39.190 41.308 38.712 1.00 26.00 25 ASP B O 1
ATOM 1134 N N . LYS B 1 26 ? 39.899 43.268 39.534 1.00 25.79 26 LYS B N 1
ATOM 1135 C CA . LYS B 1 26 ? 40.923 42.704 40.355 1.00 25.98 26 LYS B CA 1
ATOM 1136 C C . LYS B 1 26 ? 40.286 42.479 41.726 1.00 25.10 26 LYS B C 1
ATOM 1137 O O . LYS B 1 26 ? 39.516 43.316 42.198 1.00 25.08 26 LYS B O 1
ATOM 1143 N N . LEU B 1 27 ? 40.569 41.327 42.330 1.00 24.41 27 LEU B N 1
ATOM 1144 C CA . LEU B 1 27 ? 40.075 40.970 43.661 1.00 23.78 27 LEU B CA 1
ATOM 1145 C C . LEU B 1 27 ? 41.199 40.996 44.669 1.00 23.69 27 LEU B C 1
ATOM 1146 O O . LEU B 1 27 ? 42.350 40.731 44.319 1.00 24.65 27 LEU B O 1
ATOM 1151 N N . ASP B 1 28 ? 40.898 41.311 45.922 1.00 23.44 28 ASP B N 1
ATOM 1152 C CA . ASP B 1 28 ? 41.877 41.034 46.978 1.00 23.55 28 ASP B CA 1
ATOM 1153 C C . ASP B 1 28 ? 41.704 39.613 47.528 1.00 23.68 28 ASP B C 1
ATOM 1154 O O . ASP B 1 28 ? 40.770 38.916 47.164 1.00 22.94 28 ASP B O 1
ATOM 1159 N N . GLU B 1 29 ? 42.642 39.175 48.363 1.00 24.42 29 GLU B N 1
ATOM 1160 C CA . GLU B 1 29 ? 42.617 37.814 48.912 1.00 25.64 29 GLU B CA 1
ATOM 1161 C C . GLU B 1 29 ? 41.264 37.461 49.535 1.00 25.19 29 GLU B C 1
ATOM 1162 O O . GLU B 1 29 ? 40.662 36.424 49.202 1.00 24.84 29 GLU B O 1
ATOM 1168 N N . GLU B 1 30 ? 40.802 38.320 50.446 1.00 24.63 30 GLU B N 1
ATOM 1169 C CA . GLU B 1 30 ? 39.608 38.035 51.218 1.00 24.94 30 GLU B CA 1
ATOM 1170 C C . GLU B 1 30 ? 38.423 37.831 50.265 1.00 23.75 30 GLU B C 1
ATOM 1171 O O . GLU B 1 30 ? 37.683 36.853 50.381 1.00 22.20 30 GLU B O 1
ATOM 1177 N N . ASP B 1 31 ? 38.284 38.729 49.290 1.00 23.41 31 ASP B N 1
ATOM 1178 C CA . ASP B 1 31 ? 37.145 38.679 48.383 1.00 23.53 31 ASP B CA 1
ATOM 1179 C C . ASP B 1 31 ? 37.186 37.503 47.440 1.00 22.93 31 ASP B C 1
ATOM 1180 O O . ASP B 1 31 ? 36.159 36.882 47.181 1.00 23.03 31 ASP B O 1
ATOM 1185 N N . PHE B 1 32 ? 38.353 37.204 46.907 1.00 22.47 32 PHE B N 1
ATOM 1186 C CA . PHE B 1 32 ? 38.513 35.975 46.155 1.00 22.66 32 PHE B CA 1
ATOM 1187 C C . PHE B 1 32 ? 37.987 34.768 46.951 1.00 22.30 32 PHE B C 1
ATOM 1188 O O . PHE B 1 32 ? 37.180 33.991 46.447 1.00 22.40 32 PHE B O 1
ATOM 1196 N N . CYS B 1 33 ? 38.455 34.619 48.196 1.00 21.93 33 CYS B N 1
ATOM 1197 C CA . CYS B 1 33 ? 38.144 33.430 48.993 1.00 21.37 33 CYS B CA 1
ATOM 1198 C C . CYS B 1 33 ? 36.677 33.369 49.347 1.00 20.94 33 CYS B C 1
ATOM 1199 O O . CYS B 1 33 ? 36.072 32.324 49.280 1.00 21.37 33 CYS B O 1
ATOM 1202 N N . LEU B 1 34 ? 36.100 34.505 49.701 1.00 20.74 34 LEU B N 1
ATOM 1203 C CA . LEU B 1 34 ? 34.681 34.565 50.036 1.00 20.20 34 LEU B CA 1
ATOM 1204 C C . LEU B 1 34 ? 33.830 34.251 48.823 1.00 20.72 34 LEU B C 1
ATOM 1205 O O . LEU B 1 34 ? 32.864 33.517 48.939 1.00 21.55 34 LEU B O 1
ATOM 1210 N N . LYS B 1 35 ? 34.164 34.809 47.663 1.00 21.04 35 LYS B N 1
ATOM 1211 C CA . LYS B 1 35 ? 33.436 34.472 46.454 1.00 21.73 35 LYS B CA 1
ATOM 1212 C C . LYS B 1 35 ? 33.575 32.979 46.082 1.00 21.93 35 LYS B C 1
ATOM 1213 O O . LYS B 1 35 ? 32.611 32.347 45.682 1.00 22.99 35 LYS B O 1
ATOM 1219 N N . LEU B 1 36 ? 34.765 32.421 46.213 1.00 21.83 36 LEU B N 1
ATOM 1220 C CA . LEU B 1 36 ? 34.945 30.985 46.049 1.00 22.08 36 LEU B CA 1
ATOM 1221 C C . LEU B 1 36 ? 34.043 30.193 46.999 1.00 22.35 36 LEU B C 1
ATOM 1222 O O . LEU B 1 36 ? 33.344 29.277 46.585 1.00 21.85 36 LEU B O 1
ATOM 1227 N N . GLU B 1 37 ? 34.076 30.553 48.286 1.00 22.74 37 GLU B N 1
ATOM 1228 C CA . GLU B 1 37 ? 33.281 29.863 49.279 1.00 22.96 37 GLU B CA 1
ATOM 1229 C C . GLU B 1 37 ? 31.779 29.935 48.972 1.00 23.54 37 GLU B C 1
ATOM 1230 O O . GLU B 1 37 ? 31.060 28.951 49.174 1.00 22.65 37 GLU B O 1
ATOM 1236 N N . LEU B 1 38 ? 31.321 31.092 48.493 1.00 24.01 38 LEU B N 1
ATOM 1237 C CA . LEU B 1 38 ? 29.908 31.299 48.192 1.00 25.26 38 LEU B CA 1
ATOM 1238 C C . LEU B 1 38 ? 29.447 30.375 47.064 1.00 25.03 38 LEU B C 1
ATOM 1239 O O . LEU B 1 38 ? 28.396 29.699 47.157 1.00 25.66 38 LEU B O 1
ATOM 1244 N N . ARG B 1 39 ? 30.259 30.303 46.021 1.00 24.50 39 ARG B N 1
ATOM 1245 C CA . ARG B 1 39 ? 29.936 29.480 44.867 1.00 24.52 39 ARG B CA 1
ATOM 1246 C C . ARG B 1 39 ? 30.126 27.991 45.143 1.00 24.30 39 ARG B C 1
ATOM 1247 O O . ARG B 1 39 ? 29.428 27.181 44.540 1.00 24.79 39 ARG B O 1
ATOM 1255 N N . LEU B 1 40 ? 31.042 27.631 46.040 1.00 23.47 40 LEU B N 1
ATOM 1256 C CA . LEU B 1 40 ? 31.070 26.261 46.562 1.00 24.18 40 LEU B CA 1
ATOM 1257 C C . LEU B 1 40 ? 29.750 25.908 47.288 1.00 23.97 40 LEU B C 1
ATOM 1258 O O . LEU B 1 40 ? 29.134 24.871 47.024 1.00 23.61 40 LEU B O 1
ATOM 1263 N N . GLU B 1 41 ? 29.333 26.793 48.186 1.00 23.58 41 GLU B N 1
ATOM 1264 C CA . GLU B 1 41 ? 28.188 26.570 49.016 1.00 23.83 41 GLU B CA 1
ATOM 1265 C C . GLU B 1 41 ? 26.889 26.506 48.192 1.00 23.50 41 GLU B C 1
ATOM 1266 O O . GLU B 1 41 ? 26.020 25.693 48.497 1.00 23.31 41 GLU B O 1
ATOM 1272 N N . ASP B 1 42 ? 26.762 27.322 47.143 1.00 22.73 42 ASP B N 1
ATOM 1273 C CA . ASP B 1 42 ? 25.545 27.284 46.324 1.00 22.45 42 ASP B CA 1
ATOM 1274 C C . ASP B 1 42 ? 25.638 26.314 45.130 1.00 22.26 42 ASP B C 1
ATOM 1275 O O . ASP B 1 42 ? 24.718 26.245 44.304 1.00 21.89 42 ASP B O 1
ATOM 1280 N N . GLY B 1 43 ? 26.744 25.582 45.055 1.00 21.70 43 GLY B N 1
ATOM 1281 C CA . GLY B 1 43 ? 26.936 24.549 44.047 1.00 22.01 43 GLY B CA 1
ATOM 1282 C C . GLY B 1 43 ? 27.151 24.992 42.603 1.00 21.69 43 GLY B C 1
ATOM 1283 O O . GLY B 1 43 ? 26.987 24.182 41.682 1.00 21.90 43 GLY B O 1
ATOM 1284 N N . THR B 1 44 ? 27.516 26.253 42.385 1.00 21.55 44 THR B N 1
ATOM 1285 C CA . THR B 1 44 ? 27.687 26.780 41.013 1.00 21.38 44 THR B CA 1
ATOM 1286 C C . THR B 1 44 ? 29.160 26.864 40.579 1.00 21.92 44 THR B C 1
ATOM 1287 O O . THR B 1 44 ? 29.477 27.040 39.405 1.00 22.06 44 THR B O 1
ATOM 1291 N N . LEU B 1 45 ? 30.061 26.620 41.517 1.00 22.52 45 LEU B N 1
ATOM 1292 C CA . LEU B 1 45 ? 31.490 26.665 41.256 1.00 22.32 45 LEU B CA 1
ATOM 1293 C C . LEU B 1 45 ? 31.922 25.389 40.548 1.00 22.03 45 LEU B C 1
ATOM 1294 O O . LEU B 1 45 ? 31.666 24.278 41.046 1.00 21.86 45 LEU B O 1
ATOM 1299 N N . ILE B 1 46 ? 32.564 25.552 39.392 1.00 21.42 46 ILE B N 1
ATOM 1300 C CA . ILE B 1 46 ? 33.188 24.433 38.695 1.00 21.12 46 ILE B CA 1
ATOM 1301 C C . ILE B 1 46 ? 34.680 24.651 38.793 1.00 20.87 46 ILE B C 1
ATOM 1302 O O . ILE B 1 46 ? 35.217 25.634 38.286 1.00 20.87 46 ILE B O 1
ATOM 1307 N N . ASN B 1 47 ? 35.345 23.741 39.479 1.00 20.23 47 ASN B N 1
ATOM 1308 C CA . ASN B 1 47 ? 36.763 23.877 39.679 1.00 20.44 47 ASN B CA 1
ATOM 1309 C C . ASN B 1 47 ? 37.500 23.369 38.453 1.00 20.59 47 ASN B C 1
ATOM 1310 O O . ASN B 1 47 ? 37.372 22.190 38.113 1.00 20.22 47 ASN B O 1
ATOM 1315 N N . ALA B 1 48 ? 38.284 24.252 37.822 1.00 20.80 48 ALA B N 1
ATOM 1316 C CA . ALA B 1 48 ? 39.032 23.913 36.604 1.00 21.15 48 ALA B CA 1
ATOM 1317 C C . ALA B 1 48 ? 40.545 24.032 36.789 1.00 21.71 48 ALA B C 1
ATOM 1318 O O . ALA B 1 48 ? 41.297 24.158 35.789 1.00 21.95 48 ALA B O 1
ATOM 1320 N N . ILE B 1 49 ? 40.995 23.985 38.048 1.00 21.78 49 ILE B N 1
ATOM 1321 C CA . ILE B 1 49 ? 42.407 24.043 38.378 1.00 21.95 49 ILE B CA 1
ATOM 1322 C C . ILE B 1 49 ? 42.965 22.640 38.269 1.00 21.98 49 ILE B C 1
ATOM 1323 O O . ILE B 1 49 ? 42.547 21.741 39.002 1.00 21.69 49 ILE B O 1
ATOM 1328 N N . GLY B 1 50 ? 43.899 22.450 37.334 1.00 21.88 50 GLY B N 1
ATOM 1329 C CA . GLY B 1 50 ? 44.420 21.113 37.047 1.00 22.44 50 GLY B CA 1
ATOM 1330 C C . GLY B 1 50 ? 45.783 20.761 37.628 1.00 23.08 50 GLY B C 1
ATOM 1331 O O . GLY B 1 50 ? 46.384 19.767 37.235 1.00 22.24 50 GLY B O 1
ATOM 1332 N N . HIS B 1 51 ? 46.291 21.574 38.555 1.00 23.88 51 HIS B N 1
ATOM 1333 C CA . HIS B 1 51 ? 47.572 21.260 39.195 1.00 23.94 51 HIS B CA 1
ATOM 1334 C C . HIS B 1 51 ? 47.424 21.340 40.695 1.00 22.95 51 HIS B C 1
ATOM 1335 O O . HIS B 1 51 ? 46.867 22.294 41.219 1.00 21.77 51 HIS B O 1
ATOM 1342 N N . ASP B 1 52 ? 47.971 20.340 41.375 1.00 22.69 52 ASP B N 1
ATOM 1343 C CA . ASP B 1 52 ? 47.844 20.221 42.822 1.00 22.12 52 ASP B CA 1
ATOM 1344 C C . ASP B 1 52 ? 48.589 21.320 43.577 1.00 22.29 52 ASP B C 1
ATOM 1345 O O . ASP B 1 52 ? 48.129 21.799 44.633 1.00 21.62 52 ASP B O 1
ATOM 1350 N N . SER B 1 53 ? 49.724 21.747 43.035 1.00 22.83 53 SER B N 1
ATOM 1351 C CA . SER B 1 53 ? 50.512 22.801 43.683 1.00 23.66 53 SER B CA 1
ATOM 1352 C C . SER B 1 53 ? 49.643 24.049 43.892 1.00 23.24 53 SER B C 1
ATOM 1353 O O . SER B 1 53 ? 49.646 24.628 44.972 1.00 22.83 53 SER B O 1
ATOM 1356 N N . THR B 1 54 ? 48.846 24.400 42.879 1.00 23.04 54 THR B N 1
ATOM 1357 C CA . THR B 1 54 ? 47.890 25.518 42.968 1.00 23.38 54 THR B CA 1
ATOM 1358 C C . THR B 1 54 ? 46.672 25.160 43.845 1.00 22.82 54 THR B C 1
ATOM 1359 O O . THR B 1 54 ? 46.193 25.971 44.652 1.00 22.03 54 THR B O 1
ATOM 1363 N N . ILE B 1 55 ? 46.171 23.943 43.681 1.00 22.20 55 ILE B N 1
ATOM 1364 C CA . ILE B 1 55 ? 45.105 23.479 44.541 1.00 22.11 55 ILE B CA 1
ATOM 1365 C C . ILE B 1 55 ? 45.495 23.705 46.024 1.00 22.40 55 ILE B C 1
ATOM 1366 O O . ILE B 1 55 ? 44.726 24.306 46.777 1.00 23.23 55 ILE B O 1
ATOM 1371 N N . ASN B 1 56 ? 46.671 23.210 46.414 1.00 21.08 56 ASN B N 1
ATOM 1372 C CA . ASN B 1 56 ? 47.100 23.245 47.783 1.00 21.00 56 ASN B CA 1
ATOM 1373 C C . ASN B 1 56 ? 47.222 24.634 48.324 1.00 20.83 56 ASN B C 1
ATOM 1374 O O . ASN B 1 56 ? 46.904 24.862 49.485 1.00 20.90 56 ASN B O 1
ATOM 1379 N N . LEU B 1 57 ? 47.702 25.544 47.476 1.00 21.33 57 LEU B N 1
ATOM 1380 C CA . LEU B 1 57 ? 47.872 26.958 47.796 1.00 21.13 57 LEU B CA 1
ATOM 1381 C C . LEU B 1 57 ? 46.519 27.602 48.064 1.00 21.23 57 LEU B C 1
ATOM 1382 O O . LEU B 1 57 ? 46.359 28.308 49.066 1.00 21.68 57 LEU B O 1
ATOM 1387 N N . VAL B 1 58 ? 45.557 27.362 47.177 1.00 21.46 58 VAL B N 1
ATOM 1388 C CA . VAL B 1 58 ? 44.171 27.839 47.375 1.00 21.39 58 VAL B CA 1
ATOM 1389 C C . VAL B 1 58 ? 43.535 27.239 48.627 1.00 21.59 58 VAL B C 1
ATOM 1390 O O . VAL B 1 58 ? 42.846 27.932 49.379 1.00 22.78 58 VAL B O 1
ATOM 1394 N N . ASN B 1 59 ? 43.766 25.963 48.880 1.00 21.45 59 ASN B N 1
ATOM 1395 C CA . ASN B 1 59 ? 43.108 25.342 50.030 1.00 21.21 59 ASN B CA 1
ATOM 1396 C C . ASN B 1 59 ? 43.658 25.915 51.319 1.00 21.40 59 ASN B C 1
ATOM 1397 O O . ASN B 1 59 ? 42.920 26.118 52.284 1.00 21.50 59 ASN B O 1
ATOM 1402 N N . THR B 1 60 ? 44.964 26.166 51.336 1.00 21.59 60 THR B N 1
ATOM 1403 C CA . THR B 1 60 ? 45.600 26.828 52.474 1.00 21.24 60 THR B CA 1
ATOM 1404 C C . THR B 1 60 ? 45.117 28.279 52.620 1.00 21.65 60 THR B C 1
ATOM 1405 O O . THR B 1 60 ? 44.770 28.703 53.716 1.00 22.03 60 THR B O 1
ATOM 1409 N N . LEU B 1 61 ? 45.101 29.046 51.531 1.00 21.26 61 LEU B N 1
ATOM 1410 C CA . LEU B 1 61 ? 44.690 30.446 51.609 1.00 20.89 61 LEU B CA 1
ATOM 1411 C C . LEU B 1 61 ? 43.234 30.611 52.034 1.00 21.06 61 LEU B C 1
ATOM 1412 O O . LEU B 1 61 ? 42.913 31.513 52.797 1.00 20.24 61 LEU B O 1
ATOM 1417 N N . CYS B 1 62 ? 42.359 29.763 51.498 1.00 21.58 62 CYS B N 1
ATOM 1418 C CA . CYS B 1 62 ? 40.914 29.951 51.635 1.00 22.11 62 CYS B CA 1
ATOM 1419 C C . CYS B 1 62 ? 40.262 28.968 52.598 1.00 21.81 62 CYS B C 1
ATOM 1420 O O . CYS B 1 62 ? 39.119 29.178 52.982 1.00 21.91 62 CYS B O 1
ATOM 1423 N N . GLY B 1 63 ? 40.962 27.909 52.976 1.00 21.80 63 GLY B N 1
ATOM 1424 C CA . GLY B 1 63 ? 40.407 26.919 53.916 1.00 22.14 63 GLY B CA 1
ATOM 1425 C C . GLY B 1 63 ? 39.474 25.918 53.243 1.00 22.47 63 GLY B C 1
ATOM 1426 O O . GLY B 1 63 ? 38.672 25.257 53.908 1.00 22.23 63 GLY B O 1
ATOM 1427 N N . THR B 1 64 ? 39.594 25.817 51.918 1.00 22.89 64 THR B N 1
ATOM 1428 C CA . THR B 1 64 ? 38.759 24.948 51.094 1.00 22.52 64 THR B CA 1
ATOM 1429 C C . THR B 1 64 ? 39.340 23.536 50.986 1.00 23.46 64 THR B C 1
ATOM 1430 O O . THR B 1 64 ? 40.424 23.256 51.523 1.00 23.61 64 THR B O 1
ATOM 1434 N N . GLN B 1 65 ? 38.588 22.637 50.348 1.00 23.84 65 GLN B N 1
ATOM 1435 C CA . GLN B 1 65 ? 39.034 21.254 50.140 1.00 24.70 65 GLN B CA 1
ATOM 1436 C C . GLN B 1 65 ? 38.858 20.851 48.680 1.00 24.29 65 GLN B C 1
ATOM 1437 O O . GLN B 1 65 ? 38.300 19.803 48.357 1.00 23.79 65 GLN B O 1
ATOM 1443 N N . LEU B 1 66 ? 39.334 21.717 47.794 1.00 23.88 66 LEU B N 1
ATOM 1444 C CA . LEU B 1 66 ? 39.334 21.413 46.377 1.00 23.29 66 LEU B CA 1
ATOM 1445 C C . LEU B 1 66 ? 40.316 20.269 46.089 1.00 23.44 66 LEU B C 1
ATOM 1446 O O . LEU B 1 66 ? 41.300 20.099 46.806 1.00 22.41 66 LEU B O 1
ATOM 1451 N N . GLN B 1 67 ? 40.042 19.523 45.017 1.00 23.72 67 GLN B N 1
ATOM 1452 C CA . GLN B 1 67 ? 41.009 18.603 44.443 1.00 24.32 67 GLN B CA 1
ATOM 1453 C C . GLN B 1 67 ? 41.267 18.958 42.993 1.00 24.25 67 GLN B C 1
ATOM 1454 O O . GLN B 1 67 ? 40.479 19.664 42.382 1.00 24.47 67 GLN B O 1
ATOM 1460 N N . LYS B 1 68 ? 42.379 18.451 42.461 1.00 24.15 68 LYS B N 1
ATOM 1461 C CA . LYS B 1 68 ? 42.737 18.582 41.037 1.00 24.14 68 LYS B CA 1
ATOM 1462 C C . LYS B 1 68 ? 41.561 18.187 40.119 1.00 23.45 68 LYS B C 1
ATOM 1463 O O . LYS B 1 68 ? 41.003 17.127 40.262 1.00 23.45 68 LYS B O 1
ATOM 1469 N N . ASN B 1 69 ? 41.199 19.053 39.178 1.00 23.28 69 ASN B N 1
ATOM 1470 C CA . ASN B 1 69 ? 40.094 18.800 38.256 1.00 23.10 69 ASN B CA 1
ATOM 1471 C C . ASN B 1 69 ? 40.472 19.410 36.892 1.00 23.41 69 ASN B C 1
ATOM 1472 O O . ASN B 1 69 ? 40.630 20.603 36.779 1.00 23.44 69 ASN B O 1
ATOM 1477 N N . ARG B 1 70 ? 40.682 18.575 35.884 1.00 23.99 70 ARG B N 1
ATOM 1478 C CA . ARG B 1 70 ? 40.887 19.038 34.504 1.00 25.65 70 ARG B CA 1
ATOM 1479 C C . ARG B 1 70 ? 39.550 19.214 33.770 1.00 25.30 70 ARG B C 1
ATOM 1480 O O . ARG B 1 70 ? 38.803 18.265 33.548 1.00 25.45 70 ARG B O 1
ATOM 1488 N N . VAL B 1 71 ? 39.269 20.445 33.394 1.00 25.53 71 VAL B N 1
ATOM 1489 C CA . VAL B 1 71 ? 38.001 20.813 32.792 1.00 25.81 71 VAL B CA 1
ATOM 1490 C C . VAL B 1 71 ? 38.283 21.750 31.633 1.00 25.81 71 VAL B C 1
ATOM 1491 O O . VAL B 1 71 ? 39.024 22.713 31.798 1.00 25.70 71 VAL B O 1
ATOM 1495 N N . GLU B 1 72 ? 37.698 21.486 30.471 1.00 26.47 72 GLU B N 1
ATOM 1496 C CA . GLU B 1 72 ? 37.750 22.433 29.349 1.00 27.64 72 GLU B CA 1
ATOM 1497 C C . GLU B 1 72 ? 36.767 23.564 29.640 1.00 26.85 72 GLU B C 1
ATOM 1498 O O . GLU B 1 72 ? 35.568 23.333 29.727 1.00 27.38 72 GLU B O 1
ATOM 1504 N N . VAL B 1 73 ? 37.280 24.777 29.847 1.00 26.27 73 VAL B N 1
ATOM 1505 C CA . VAL B 1 73 ? 36.449 25.919 30.213 1.00 25.00 73 VAL B CA 1
ATOM 1506 C C . VAL B 1 73 ? 35.918 26.595 28.962 1.00 25.60 73 VAL B C 1
ATOM 1507 O O . VAL B 1 73 ? 36.686 27.089 28.134 1.00 25.69 73 VAL B O 1
ATOM 1511 N N . LYS B 1 74 ? 34.596 26.631 28.856 1.00 26.24 74 LYS B N 1
ATOM 1512 C CA . LYS B 1 74 ? 33.880 27.347 27.823 1.00 27.20 74 LYS B CA 1
ATOM 1513 C C . LYS B 1 74 ? 32.731 28.090 28.501 1.00 28.24 74 LYS B C 1
ATOM 1514 O O . LYS B 1 74 ? 31.878 27.468 29.142 1.00 28.36 74 LYS B O 1
ATOM 1528 N N . ASN B 1 76 ? 29.392 30.498 28.626 1.00 28.90 76 ASN B N 1
ATOM 1529 C CA . ASN B 1 76 ? 28.222 31.211 28.125 1.00 28.25 76 ASN B CA 1
ATOM 1530 C C . ASN B 1 76 ? 28.146 32.634 28.667 1.00 26.84 76 ASN B C 1
ATOM 1531 O O . ASN B 1 76 ? 28.880 33.024 29.566 1.00 25.33 76 ASN B O 1
ATOM 1536 N N . GLU B 1 77 ? 27.179 33.371 28.145 1.00 26.57 77 GLU B N 1
ATOM 1537 C CA . GLU B 1 77 ? 26.912 34.765 28.535 1.00 26.77 77 GLU B CA 1
ATOM 1538 C C . GLU B 1 77 ? 26.529 34.926 30.017 1.00 25.32 77 GLU B C 1
ATOM 1539 O O . GLU B 1 77 ? 26.854 35.945 30.636 1.00 24.69 77 GLU B O 1
ATOM 1545 N N . GLY B 1 78 ? 25.862 33.920 30.582 1.00 23.97 78 GLY B N 1
ATOM 1546 C CA . GLY B 1 78 ? 25.475 33.942 32.010 1.00 23.12 78 GLY B CA 1
ATOM 1547 C C . GLY B 1 78 ? 26.516 33.382 32.970 1.00 22.43 78 GLY B C 1
ATOM 1548 O O . GLY B 1 78 ? 26.254 33.278 34.168 1.00 22.83 78 GLY B O 1
ATOM 1549 N N . ASP B 1 79 ? 27.693 33.028 32.444 1.00 21.27 79 ASP B N 1
ATOM 1550 C CA . ASP B 1 79 ? 28.763 32.400 33.208 1.00 20.47 79 ASP B CA 1
ATOM 1551 C C . ASP B 1 79 ? 29.861 33.398 33.550 1.00 19.67 79 ASP B C 1
ATOM 1552 O O . ASP B 1 79 ? 30.022 34.460 32.942 1.00 18.72 79 ASP B O 1
ATOM 1557 N N . GLU B 1 80 ? 30.644 33.017 34.532 1.00 19.39 80 GLU B N 1
ATOM 1558 C CA . GLU B 1 80 ? 31.720 33.844 34.985 1.00 20.30 80 GLU B CA 1
ATOM 1559 C C . GLU B 1 80 ? 32.869 32.972 35.468 1.00 19.73 80 GLU B C 1
ATOM 1560 O O . GLU B 1 80 ? 32.744 31.757 35.528 1.00 19.48 80 GLU B O 1
ATOM 1566 N N . ALA B 1 81 ? 34.004 33.606 35.726 1.00 19.63 81 ALA B N 1
ATOM 1567 C CA . ALA B 1 81 ? 35.204 32.923 36.177 1.00 19.36 81 ALA B CA 1
ATOM 1568 C C . ALA B 1 81 ? 35.860 33.702 37.292 1.00 19.75 81 ALA B C 1
ATOM 1569 O O . ALA B 1 81 ? 35.866 34.937 37.293 1.00 18.81 81 ALA B O 1
ATOM 1571 N N . LEU B 1 82 ? 36.394 32.941 38.244 1.00 20.71 82 LEU B N 1
ATOM 1572 C CA . LEU B 1 82 ? 37.287 33.409 39.277 1.00 21.24 82 LEU B CA 1
ATOM 1573 C C . LEU B 1 82 ? 38.683 32.866 38.952 1.00 21.72 82 LEU B C 1
ATOM 1574 O O . LEU B 1 82 ? 38.867 31.676 38.715 1.00 21.07 82 LEU B O 1
ATOM 1579 N N . ILE B 1 83 ? 39.664 33.757 38.961 1.00 22.79 83 ILE B N 1
ATOM 1580 C CA . ILE B 1 83 ? 40.992 33.470 38.457 1.00 22.89 83 ILE B CA 1
ATOM 1581 C C . ILE B 1 83 ? 42.087 33.798 39.467 1.00 23.48 83 ILE B C 1
ATOM 1582 O O . ILE B 1 83 ? 42.107 34.878 40.041 1.00 23.18 83 ILE B O 1
ATOM 1587 N N . ILE B 1 84 ? 43.011 32.861 39.638 1.00 24.18 84 ILE B N 1
ATOM 1588 C CA . ILE B 1 84 ? 44.259 33.128 40.345 1.00 24.69 84 ILE B CA 1
ATOM 1589 C C . ILE B 1 84 ? 45.393 33.155 39.307 1.00 25.22 84 ILE B C 1
ATOM 1590 O O . ILE B 1 84 ? 45.578 32.208 38.593 1.00 24.84 84 ILE B O 1
ATOM 1603 N N . ILE B 1 86 ? 49.235 33.225 39.108 1.00 30.85 86 ILE B N 1
ATOM 1604 C CA . ILE B 1 86 ? 50.515 33.125 39.777 1.00 31.19 86 ILE B CA 1
ATOM 1605 C C . ILE B 1 86 ? 51.565 33.461 38.728 1.00 31.51 86 ILE B C 1
ATOM 1606 O O . ILE B 1 86 ? 51.673 32.775 37.732 1.00 30.56 86 ILE B O 1
ATOM 1611 N N . SER B 1 87 ? 52.314 34.537 38.947 1.00 32.69 87 SER B N 1
ATOM 1612 C CA . SER B 1 87 ? 53.229 35.072 37.928 1.00 33.35 87 SER B CA 1
ATOM 1613 C C . SER B 1 87 ? 54.493 34.248 37.780 1.00 34.36 87 SER B C 1
ATOM 1614 O O . SER B 1 87 ? 55.162 34.307 36.767 1.00 34.48 87 SER B O 1
ATOM 1617 N N . GLN B 1 88 ? 54.806 33.446 38.779 1.00 36.06 88 GLN B N 1
ATOM 1618 C CA . GLN B 1 88 ? 55.945 32.527 38.688 1.00 37.26 88 GLN B CA 1
ATOM 1619 C C . GLN B 1 88 ? 55.544 31.080 38.939 1.00 36.57 88 GLN B C 1
ATOM 1620 O O . GLN B 1 88 ? 54.434 30.788 39.376 1.00 38.03 88 GLN B O 1
ATOM 1626 N N . ARG B 1 89 ? 56.461 30.172 38.657 1.00 35.75 89 ARG B N 1
ATOM 1627 C CA . ARG B 1 89 ? 56.225 28.746 38.866 1.00 34.78 89 ARG B CA 1
ATOM 1628 C C . ARG B 1 89 ? 56.339 28.442 40.363 1.00 33.71 89 ARG B C 1
ATOM 1629 O O . ARG B 1 89 ? 57.238 28.928 41.043 1.00 32.80 89 ARG B O 1
ATOM 1637 N N . LEU B 1 90 ? 55.418 27.647 40.884 1.00 33.35 90 LEU B N 1
ATOM 1638 C CA . LEU B 1 90 ? 55.520 27.178 42.269 1.00 32.99 90 LEU B CA 1
ATOM 1639 C C . LEU B 1 90 ? 56.630 26.126 42.398 1.00 33.12 90 LEU B C 1
ATOM 1640 O O . LEU B 1 90 ? 56.851 25.314 41.498 1.00 32.76 90 LEU B O 1
ATOM 1645 N N . GLU B 1 91 ? 57.356 26.186 43.507 1.00 33.09 91 GLU B N 1
ATOM 1646 C CA . GLU B 1 91 ? 58.419 25.233 43.769 1.00 33.29 91 GLU B CA 1
ATOM 1647 C C . GLU B 1 91 ? 57.786 23.906 44.135 1.00 32.74 91 GLU B C 1
ATOM 1648 O O . GLU B 1 91 ? 56.910 23.815 45.001 1.00 32.16 91 GLU B O 1
ATOM 1654 N N . GLU B 1 92 ? 58.244 22.874 43.446 1.00 32.61 92 GLU B N 1
ATOM 1655 C CA . GLU B 1 92 ? 57.782 21.527 43.689 1.00 31.98 92 GLU B CA 1
ATOM 1656 C C . GLU B 1 92 ? 58.352 20.942 44.992 1.00 31.40 92 GLU B C 1
ATOM 1657 O O . GLU B 1 92 ? 59.524 21.170 45.350 1.00 31.88 92 GLU B O 1
ATOM 1663 N N . GLY B 1 93 ? 57.496 20.237 45.726 1.00 28.72 93 GLY B N 1
ATOM 1664 C CA . GLY B 1 93 ? 57.909 19.658 46.949 1.00 27.96 93 GLY B CA 1
ATOM 1665 C C . GLY B 1 93 ? 58.019 20.632 48.101 1.00 26.83 93 GLY B C 1
ATOM 1666 O O . GLY B 1 93 ? 58.462 20.245 49.151 1.00 25.46 93 GLY B O 1
ATOM 1667 N N . LYS B 1 94 ? 57.609 21.881 47.906 1.00 26.75 94 LYS B N 1
ATOM 1668 C CA . LYS B 1 94 ? 57.564 22.849 48.987 1.00 26.73 94 LYS B CA 1
ATOM 1669 C C . LYS B 1 94 ? 56.141 23.081 49.459 1.00 26.43 94 LYS B C 1
ATOM 1670 O O . LYS B 1 94 ? 55.243 23.367 48.668 1.00 27.28 94 LYS B O 1
ATOM 1676 N N . VAL B 1 95 ? 55.937 23.024 50.766 1.00 26.40 95 VAL B N 1
ATOM 1677 C CA . VAL B 1 95 ? 54.652 23.403 51.341 1.00 25.79 95 VAL B CA 1
ATOM 1678 C C . VAL B 1 95 ? 54.675 24.908 51.656 1.00 25.95 95 VAL B C 1
ATOM 1679 O O . VAL B 1 95 ? 55.488 25.389 52.437 1.00 25.96 95 VAL B O 1
ATOM 1683 N N . LEU B 1 96 ? 53.804 25.661 51.015 1.00 25.97 96 LEU B N 1
ATOM 1684 C CA . LEU B 1 96 ? 53.693 27.084 51.318 1.00 26.28 96 LEU B CA 1
ATOM 1685 C C . LEU B 1 96 ? 52.902 27.319 52.615 1.00 26.08 96 LEU B C 1
ATOM 1686 O O . LEU B 1 96 ? 51.811 26.811 52.771 1.00 26.35 96 LEU B O 1
ATOM 1691 N N . SER B 1 97 ? 53.473 28.050 53.567 1.00 26.35 97 SER B N 1
ATOM 1692 C CA . SER B 1 97 ? 52.693 28.539 54.718 1.00 26.97 97 SER B CA 1
ATOM 1693 C C . SER B 1 97 ? 51.710 29.630 54.249 1.00 27.61 97 SER B C 1
ATOM 1694 O O . SER B 1 97 ? 51.887 30.248 53.175 1.00 26.20 97 SER B O 1
ATOM 1697 N N . ASP B 1 98 ? 50.687 29.874 55.062 1.00 28.75 98 ASP B N 1
ATOM 1698 C CA . ASP B 1 98 ? 49.742 30.958 54.790 1.00 29.94 98 ASP B CA 1
ATOM 1699 C C . ASP B 1 98 ? 50.460 32.346 54.736 1.00 30.28 98 ASP B C 1
ATOM 1700 O O . ASP B 1 98 ? 50.144 33.186 53.891 1.00 29.98 98 ASP B O 1
ATOM 1705 N N . LYS B 1 99 ? 51.451 32.529 55.606 1.00 30.78 99 LYS B N 1
ATOM 1706 C CA . LYS B 1 99 ? 52.335 33.704 55.605 1.00 31.88 99 LYS B CA 1
ATOM 1707 C C . LYS B 1 99 ? 53.089 33.882 54.299 1.00 31.58 99 LYS B C 1
ATOM 1708 O O . LYS B 1 99 ? 53.132 34.985 53.763 1.00 31.66 99 LYS B O 1
ATOM 1714 N N . GLU B 1 100 ? 53.700 32.797 53.809 1.00 31.82 100 GLU B N 1
ATOM 1715 C CA . GLU B 1 100 ? 54.391 32.784 52.502 1.00 31.24 100 GLU B CA 1
ATOM 1716 C C . GLU B 1 100 ? 53.456 33.156 51.331 1.00 30.70 100 GLU B C 1
ATOM 1717 O O . GLU B 1 100 ? 53.830 33.939 50.459 1.00 30.07 100 GLU B O 1
ATOM 1723 N N . ILE B 1 101 ? 52.229 32.634 51.345 1.00 30.44 101 ILE B N 1
ATOM 1724 C CA . ILE B 1 101 ? 51.253 32.948 50.313 1.00 30.22 101 ILE B CA 1
ATOM 1725 C C . ILE B 1 101 ? 50.896 34.437 50.347 1.00 31.46 101 ILE B C 1
ATOM 1726 O O . ILE B 1 101 ? 50.860 35.096 49.293 1.00 30.88 101 ILE B O 1
ATOM 1731 N N . LYS B 1 102 ? 50.677 34.978 51.551 1.00 32.61 102 LYS B N 1
ATOM 1732 C 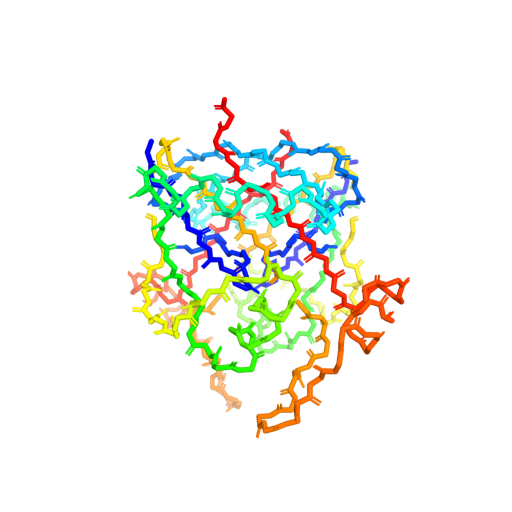CA . LYS B 1 102 ? 50.420 36.418 51.698 1.00 33.71 102 LYS B CA 1
ATOM 1733 C C . LYS B 1 102 ? 51.642 37.280 51.322 1.00 33.52 102 LYS B C 1
ATOM 1734 O O . LYS B 1 102 ? 51.477 38.326 50.727 1.00 32.47 102 LYS B O 1
ATOM 1740 N N . ASP B 1 103 ? 52.852 36.817 51.639 1.00 34.05 103 ASP B N 1
ATOM 1741 C CA . ASP B 1 103 ? 54.068 37.452 51.137 1.00 34.82 103 ASP B CA 1
ATOM 1742 C C . ASP B 1 103 ? 54.069 37.517 49.613 1.00 34.66 103 ASP B C 1
ATOM 1743 O O . ASP B 1 103 ? 54.327 38.566 49.056 1.00 33.24 103 ASP B O 1
ATOM 1756 N N . TYR B 1 105 ? 51.538 37.376 47.536 1.00 35.64 105 TYR B N 1
ATOM 1757 C CA . TYR B 1 105 ? 50.492 38.321 47.184 1.00 36.21 105 TYR B CA 1
ATOM 1758 C C . TYR B 1 105 ? 50.889 39.797 47.414 1.00 36.17 105 TYR B C 1
ATOM 1759 O O . TYR B 1 105 ? 50.621 40.650 46.561 1.00 35.70 105 TYR B O 1
ATOM 1768 N N . ARG B 1 106 ? 51.487 40.092 48.564 1.00 36.41 106 ARG B N 1
ATOM 1769 C CA . ARG B 1 106 ? 52.026 41.427 48.852 1.00 37.61 106 ARG B CA 1
ATOM 1770 C C . ARG B 1 106 ? 52.977 41.841 47.724 1.00 36.71 106 ARG B C 1
ATOM 1771 O O . ARG B 1 106 ? 52.951 42.968 47.261 1.00 36.20 106 ARG B O 1
ATOM 1779 N N . GLN B 1 107 ? 53.789 40.890 47.267 1.00 36.34 107 GLN B N 1
ATOM 1780 C CA . GLN B 1 107 ? 54.815 41.141 46.267 1.00 35.98 107 GLN B CA 1
ATOM 1781 C C . GLN B 1 107 ? 54.302 41.186 44.819 1.00 35.83 107 GLN B C 1
ATOM 1782 O O . GLN B 1 107 ? 55.094 41.384 43.892 1.00 35.77 107 GLN B O 1
ATOM 1788 N N . GLY B 1 108 ? 52.995 40.980 44.621 1.00 34.94 108 GLY B N 1
ATOM 1789 C CA . GLY B 1 108 ? 52.403 40.958 43.284 1.00 34.17 108 GLY B CA 1
ATOM 1790 C C . GLY B 1 108 ? 52.724 39.700 42.507 1.00 33.36 108 GLY B C 1
ATOM 1791 O O . GLY B 1 108 ? 52.643 39.690 41.290 1.00 33.75 108 GLY B O 1
ATOM 1792 N N . LYS B 1 109 ? 53.092 38.636 43.210 1.00 32.40 109 LYS B N 1
ATOM 1793 C CA . LYS B 1 109 ? 53.408 37.347 42.579 1.00 31.41 109 LYS B CA 1
ATOM 1794 C C . LYS B 1 109 ? 52.193 36.455 42.422 1.00 30.81 109 LYS B C 1
ATOM 1795 O O . LYS B 1 109 ? 52.239 35.496 41.659 1.00 29.96 109 LYS B O 1
ATOM 1801 N N . ILE B 1 110 ? 51.125 36.771 43.162 1.00 30.60 110 ILE B N 1
ATOM 1802 C CA . ILE B 1 110 ? 49.808 36.179 42.958 1.00 30.41 110 ILE B CA 1
ATOM 1803 C C . ILE B 1 110 ? 48.823 37.304 42.839 1.00 30.02 110 ILE B C 1
ATOM 1804 O O . ILE B 1 110 ? 48.853 38.237 43.639 1.00 30.80 110 ILE B O 1
ATOM 1809 N N . SER B 1 111 ? 47.920 37.200 41.873 1.00 29.37 111 SER B N 1
ATOM 1810 C CA . SER B 1 111 ? 46.805 38.132 41.750 1.00 28.72 111 SER B CA 1
ATOM 1811 C C . SER B 1 111 ? 45.527 37.346 41.518 1.00 26.97 111 SER B C 1
ATOM 1812 O O . SER B 1 111 ? 45.569 36.196 41.060 1.00 26.12 111 SER B O 1
ATOM 1815 N N . PHE B 1 112 ? 44.401 37.972 41.843 1.00 25.47 112 PHE B N 1
ATOM 1816 C CA . PHE B 1 112 ? 43.094 37.356 41.657 1.00 24.70 112 PHE B CA 1
ATOM 1817 C C . PHE B 1 112 ? 42.194 38.289 40.863 1.00 24.37 112 PHE B C 1
ATOM 1818 O O . PHE B 1 112 ? 42.272 39.518 40.985 1.00 23.40 112 PHE B O 1
ATOM 1826 N N . TYR B 1 113 ? 41.365 37.689 40.022 1.00 24.55 113 TYR B N 1
ATOM 1827 C CA . TYR B 1 113 ? 40.449 38.430 39.182 1.00 24.58 113 TYR B CA 1
ATOM 1828 C C . TYR B 1 113 ? 39.108 37.758 39.139 1.00 25.00 113 TYR B C 1
ATOM 1829 O O . TYR B 1 113 ? 38.953 36.558 39.443 1.00 24.26 113 TYR B O 1
ATOM 1838 N N . GLU B 1 114 ? 38.134 38.547 38.724 1.00 25.87 114 GLU B N 1
ATOM 1839 C CA . GLU B 1 114 ? 36.851 38.015 38.362 1.00 26.75 114 GLU B CA 1
ATOM 1840 C C . GLU B 1 114 ? 36.486 38.481 36.948 1.00 26.92 114 GLU B C 1
ATOM 1841 O O . GLU B 1 114 ? 36.693 39.637 36.611 1.00 27.05 114 GLU B O 1
ATOM 1847 N N . VAL B 1 115 ? 35.944 37.569 36.138 1.00 27.68 115 VAL B N 1
ATOM 1848 C CA . VAL B 1 115 ? 35.517 37.870 34.782 1.00 27.78 115 VAL B CA 1
ATOM 1849 C C . VAL B 1 115 ? 34.055 37.488 34.674 1.00 28.51 115 VAL B C 1
ATOM 1850 O O . VAL B 1 115 ? 33.697 36.362 34.944 1.00 28.56 115 VAL B O 1
ATOM 1854 N N . TRP B 1 116 ? 33.221 38.445 34.294 1.00 29.34 116 TRP B N 1
ATOM 1855 C CA . TRP B 1 116 ? 31.838 38.200 34.019 1.00 30.10 116 TRP B CA 1
ATOM 1856 C C . TRP B 1 116 ? 31.434 39.016 32.811 1.00 30.85 116 TRP B C 1
ATOM 1857 O O . TRP B 1 116 ? 32.186 39.873 32.357 1.00 30.49 116 TRP B O 1
ATOM 1868 N N . HIS B 1 117 ? 30.252 38.709 32.283 1.00 31.59 117 HIS B N 1
ATOM 1869 C CA . HIS B 1 117 ? 29.732 39.355 31.079 1.00 32.09 117 HIS B CA 1
ATOM 1870 C C . HIS B 1 117 ? 28.994 40.621 31.445 1.00 32.13 117 HIS B C 1
ATOM 1871 O O . HIS B 1 117 ? 28.209 40.619 32.406 1.00 31.61 117 HIS B O 1
ATOM 1878 N N . HIS B 1 118 ? 29.269 41.707 30.709 1.00 32.14 118 HIS B N 1
#